Protein AF-A0ABD7HEZ5-F1 (afdb_monomer_lite)

pLDDT: mean 74.84, std 16.81, range [37.69, 95.5]

Organism: NCBI:txid36809

Secondary structure (DSSP, 8-state):
---------------------GGGSPPTTSHHHHHHTS-TT--B--PBPTTSPBP-SBPPTTSSS-GGGTTTSHHHHHHHHHHHHHHHHHHHHHHHHHHH-TTS-HHHHHHHHHHHHHHTT--S------------THHHHHHHH-----HHHHHHHTT--TT--PPPPPPGGG-PPEEEEEEE-TTS-EEEEEEEPPS--

Radius of gyration: 42.89 Å; chains: 1; bounding box: 68×111×108 Å

Sequence (201 aa):
DINETGNSSDLSEQNHSEEISRDDKPKRLSDEWWATVASPKSQRCIAHRKNGNRCQRAAYAGQKVCGHHGGRAPAAIAAARRRLGEAAETMAQQLLKMATDPNVADAVKLKAITEALDRASVTSKTTVGVEISTAPHFEAIFDGAVEAGSRADYRRSQGITDDTTPPALASPDSFSPIDVEFSNDESGNVRSQGQPMSHDD

Foldseek 3Di:
DDDDDDDPPDPPPPPPPPPPPPVNDPDQLDPVCVVPPDDPQWAAAQDADPVRHGHSDTQDHLARHRVVRCCPPPVNVVVSVVVVVVVVVVVLVVLVVLLPDPPHDVVSNVVSVVVNCVVVVVDDDDPDPPPPPPVPVVVVCVVPPDDDDDPVVVCVVVVHDPPPPDPPDPPPVPDQDWDWDWDADPVRDTDTDTDGDDPDD

Structure (mmCIF, N/CA/C/O backbone):
data_AF-A0ABD7HEZ5-F1
#
_entry.id   AF-A0ABD7HEZ5-F1
#
loop_
_atom_site.group_PDB
_atom_site.id
_atom_site.type_symbol
_atom_site.label_atom_id
_atom_site.label_alt_id
_atom_site.label_comp_id
_atom_site.label_asym_id
_atom_site.label_entity_id
_atom_site.label_seq_id
_atom_site.pdbx_PDB_ins_code
_atom_site.Cartn_x
_atom_site.Cartn_y
_atom_site.Cartn_z
_atom_site.occupancy
_atom_site.B_iso_or_equiv
_atom_site.auth_seq_id
_atom_site.auth_comp_id
_atom_site.auth_asym_id
_atom_site.auth_atom_id
_atom_site.pdbx_PDB_model_num
ATOM 1 N N . ASP A 1 1 ? 8.494 -73.860 25.589 1.00 38.78 1 ASP A N 1
ATOM 2 C CA . ASP A 1 1 ? 9.753 -73.559 24.899 1.00 38.78 1 ASP A CA 1
ATOM 3 C C . ASP A 1 1 ? 9.479 -72.892 23.564 1.00 38.78 1 ASP A C 1
ATOM 5 O O . ASP A 1 1 ? 8.761 -73.463 22.759 1.00 38.78 1 ASP A O 1
ATOM 9 N N . ILE A 1 2 ? 9.992 -71.659 23.452 1.00 45.31 2 ILE A N 1
ATOM 10 C CA . ILE A 1 2 ? 10.476 -70.920 22.263 1.00 45.31 2 ILE A CA 1
ATOM 11 C C . ILE A 1 2 ? 9.625 -70.984 20.971 1.00 45.31 2 ILE A C 1
ATOM 13 O O . ILE A 1 2 ? 9.456 -72.033 20.371 1.00 45.31 2 ILE A O 1
ATOM 17 N N . ASN A 1 3 ? 8.906 -69.924 20.582 1.00 37.69 3 ASN A N 1
ATOM 18 C CA . ASN A 1 3 ? 9.367 -68.671 19.948 1.00 37.69 3 ASN A CA 1
ATOM 19 C C . ASN A 1 3 ? 10.008 -68.890 18.560 1.00 37.69 3 ASN A C 1
ATOM 21 O O . ASN A 1 3 ? 10.979 -69.627 18.485 1.00 37.69 3 ASN A O 1
ATOM 25 N N . GLU A 1 4 ? 9.449 -68.234 17.528 1.00 42.25 4 GLU A N 1
ATOM 26 C CA . GLU A 1 4 ? 10.084 -67.649 16.316 1.00 42.25 4 GLU A CA 1
ATOM 27 C C . GLU A 1 4 ? 9.025 -67.500 15.194 1.00 42.25 4 GLU A C 1
ATOM 29 O O . GLU A 1 4 ? 8.527 -68.475 14.646 1.00 42.25 4 GLU A O 1
ATOM 34 N N . THR A 1 5 ? 8.377 -66.339 15.046 1.00 44.53 5 THR A N 1
ATOM 35 C CA . THR A 1 5 ? 8.788 -65.114 14.316 1.00 44.53 5 THR A CA 1
ATOM 36 C C . THR A 1 5 ? 8.683 -65.191 12.792 1.00 44.53 5 THR A C 1
ATOM 38 O O . THR A 1 5 ? 9.426 -65.911 12.141 1.00 44.53 5 THR A O 1
ATOM 41 N N . GLY A 1 6 ? 7.868 -64.277 12.248 1.00 37.81 6 GLY A N 1
ATOM 42 C CA . GLY A 1 6 ? 8.244 -63.480 11.079 1.00 37.81 6 GLY A CA 1
ATOM 43 C C . GLY A 1 6 ? 7.640 -63.902 9.744 1.00 37.81 6 GLY A C 1
ATOM 44 O O . GLY A 1 6 ? 8.169 -64.790 9.096 1.00 37.81 6 GLY A O 1
ATOM 45 N N . ASN A 1 7 ? 6.595 -63.194 9.295 1.00 39.75 7 ASN A N 1
ATOM 46 C CA . ASN A 1 7 ? 6.647 -62.434 8.035 1.00 39.75 7 ASN A CA 1
ATOM 47 C C . ASN A 1 7 ? 5.400 -61.532 7.909 1.00 39.75 7 ASN A C 1
ATOM 49 O O . ASN A 1 7 ? 4.484 -61.807 7.138 1.00 39.75 7 ASN A O 1
ATOM 53 N N . SER A 1 8 ? 5.328 -60.464 8.710 1.00 39.56 8 SER A N 1
ATOM 54 C CA . SER A 1 8 ? 4.418 -59.352 8.416 1.00 39.56 8 SER A CA 1
ATOM 55 C C . SER A 1 8 ? 5.156 -58.464 7.429 1.00 39.56 8 SER A C 1
ATOM 57 O O . SER A 1 8 ? 6.073 -57.749 7.815 1.00 39.56 8 SER A O 1
ATOM 59 N N . SER A 1 9 ? 4.829 -58.601 6.149 1.00 45.81 9 SER A N 1
ATOM 60 C CA . SER A 1 9 ? 5.399 -57.813 5.064 1.00 45.81 9 SER A CA 1
ATOM 61 C C . SER A 1 9 ? 5.175 -56.324 5.321 1.00 45.81 9 SER A C 1
ATOM 63 O O . SER A 1 9 ? 4.069 -55.814 5.134 1.00 45.81 9 SER A O 1
ATOM 65 N N . ASP A 1 10 ? 6.249 -55.672 5.763 1.00 41.53 10 ASP A N 1
ATOM 66 C CA . ASP A 1 10 ? 6.460 -54.232 5.781 1.00 41.53 10 ASP A CA 1
ATOM 67 C C . ASP A 1 10 ? 6.050 -53.628 4.434 1.00 41.53 10 ASP A C 1
ATOM 69 O O . ASP A 1 10 ? 6.728 -53.789 3.413 1.00 41.53 10 ASP A O 1
ATOM 73 N N . LEU A 1 11 ? 4.944 -52.885 4.441 1.00 41.59 11 LEU A N 1
ATOM 74 C CA . LEU A 1 11 ? 4.701 -51.841 3.458 1.00 41.59 11 LEU A CA 1
ATOM 75 C C . LEU A 1 11 ? 5.694 -50.723 3.765 1.00 41.59 11 LEU A C 1
ATOM 77 O O . LEU A 1 11 ? 5.401 -49.771 4.483 1.00 41.59 11 LEU A O 1
ATOM 81 N N . SER A 1 12 ? 6.903 -50.884 3.238 1.00 43.19 12 SER A N 1
ATOM 82 C CA . SER A 1 12 ? 7.854 -49.793 3.114 1.00 43.19 12 SER A CA 1
ATOM 83 C C . SER A 1 12 ? 7.246 -48.757 2.171 1.00 43.19 12 SER A C 1
ATOM 85 O O . SER A 1 12 ? 7.370 -48.837 0.948 1.00 43.19 12 SER A O 1
ATOM 87 N N . GLU A 1 13 ? 6.549 -47.784 2.754 1.00 49.72 13 GLU A N 1
ATOM 88 C CA . GLU A 1 13 ? 6.324 -46.483 2.142 1.00 49.72 13 GLU A CA 1
ATOM 89 C C . GLU A 1 13 ? 7.701 -45.908 1.821 1.00 49.72 13 GLU A C 1
ATOM 91 O O . GLU A 1 13 ? 8.405 -45.339 2.659 1.00 49.72 13 GLU A O 1
ATOM 96 N N . GLN A 1 14 ? 8.122 -46.144 0.583 1.00 48.94 14 GLN A N 1
ATOM 97 C CA . GLN A 1 14 ? 9.273 -45.506 -0.015 1.00 48.94 14 GLN A CA 1
ATOM 98 C C . GLN A 1 14 ? 8.943 -44.018 -0.081 1.00 48.94 14 GLN A C 1
ATOM 100 O O . GLN A 1 14 ? 8.352 -43.531 -1.043 1.00 48.94 14 GLN A O 1
ATOM 105 N N . ASN A 1 15 ? 9.314 -43.295 0.975 1.00 47.66 15 ASN A N 1
ATOM 106 C CA . ASN A 1 15 ? 9.490 -41.855 0.951 1.00 47.66 15 ASN A CA 1
ATOM 107 C C . ASN A 1 15 ? 10.627 -41.554 -0.034 1.00 47.66 15 ASN A C 1
ATOM 109 O O . ASN A 1 15 ? 11.765 -41.292 0.353 1.00 47.66 15 ASN A O 1
ATOM 113 N N . HIS A 1 16 ? 10.320 -41.614 -1.329 1.00 37.91 16 HIS A N 1
ATOM 114 C CA . HIS A 1 16 ? 11.072 -40.920 -2.358 1.00 37.91 16 HIS A CA 1
ATOM 115 C C . HIS A 1 16 ? 10.822 -39.427 -2.159 1.00 37.91 16 HIS A C 1
ATOM 117 O O . HIS A 1 16 ? 10.035 -38.785 -2.848 1.00 37.91 16 HIS A O 1
ATOM 123 N N . SER A 1 17 ? 11.507 -38.856 -1.172 1.00 47.28 17 SER A N 1
ATOM 124 C CA . SER A 1 17 ? 11.900 -37.462 -1.246 1.00 47.28 17 SER A CA 1
ATOM 125 C C . SER A 1 17 ? 12.862 -37.362 -2.424 1.00 47.28 17 SER A C 1
ATOM 127 O O . SER A 1 17 ? 14.063 -37.581 -2.266 1.00 47.28 17 SER A O 1
ATOM 129 N N . GLU A 1 18 ? 12.316 -37.132 -3.618 1.00 56.88 18 GLU A N 1
ATOM 130 C CA . GLU A 1 18 ? 13.087 -36.752 -4.793 1.00 56.88 18 GLU A CA 1
ATOM 131 C C . GLU A 1 18 ? 13.966 -35.565 -4.388 1.00 56.88 18 GLU A C 1
ATOM 133 O O . GLU A 1 18 ? 13.492 -34.450 -4.153 1.00 56.88 18 GLU A O 1
ATOM 138 N N . GLU A 1 19 ? 15.262 -35.823 -4.219 1.00 52.19 19 GLU A N 1
ATOM 139 C CA . GLU A 1 19 ? 16.258 -34.778 -4.065 1.00 52.19 19 GLU A CA 1
ATOM 140 C C . GLU A 1 19 ? 16.315 -34.012 -5.388 1.00 52.19 19 GLU A C 1
ATOM 142 O O . GLU A 1 19 ? 17.096 -34.331 -6.282 1.00 52.19 19 GLU A O 1
ATOM 147 N N . ILE A 1 20 ? 15.451 -33.004 -5.537 1.00 54.34 20 ILE A N 1
ATOM 148 C CA . ILE A 1 20 ? 15.508 -32.057 -6.649 1.00 54.34 20 ILE A CA 1
ATOM 149 C C . ILE A 1 20 ? 16.908 -31.439 -6.618 1.00 54.34 20 ILE A C 1
ATOM 151 O O . ILE A 1 20 ? 17.233 -30.646 -5.720 1.00 54.34 20 ILE A O 1
ATOM 155 N N . SER A 1 21 ? 17.741 -31.841 -7.582 1.00 61.50 21 SER A N 1
ATOM 156 C CA . SER A 1 21 ? 19.101 -31.340 -7.750 1.00 61.50 21 SER A CA 1
ATOM 157 C C . SER A 1 21 ? 19.096 -29.813 -7.694 1.00 61.50 21 SER A C 1
ATOM 159 O O . SER A 1 21 ? 18.210 -29.148 -8.235 1.00 61.50 21 SER A O 1
ATOM 161 N N . ARG A 1 22 ? 20.094 -29.224 -7.025 1.00 60.25 22 ARG A N 1
ATOM 162 C CA . ARG A 1 22 ? 20.214 -27.759 -6.899 1.00 60.25 22 ARG A CA 1
ATOM 163 C C . ARG A 1 22 ? 20.284 -27.063 -8.266 1.00 60.25 22 ARG A C 1
ATOM 165 O O . ARG A 1 22 ? 19.943 -25.883 -8.333 1.00 60.25 22 ARG A O 1
ATOM 172 N N . ASP A 1 23 ? 20.666 -27.798 -9.308 1.00 63.78 23 ASP A N 1
ATOM 173 C CA . ASP A 1 23 ? 20.774 -27.327 -10.689 1.00 63.78 23 ASP A CA 1
ATOM 174 C C . ASP A 1 23 ? 19.439 -27.282 -11.448 1.00 63.78 23 ASP A C 1
ATOM 176 O O . ASP A 1 23 ? 19.345 -26.574 -12.446 1.00 63.78 23 ASP A O 1
ATOM 180 N N . ASP A 1 24 ? 18.394 -27.952 -10.955 1.00 74.88 24 ASP A N 1
ATOM 181 C CA . ASP A 1 24 ? 17.065 -27.967 -11.591 1.00 74.88 24 ASP A CA 1
ATOM 182 C C . ASP A 1 24 ? 16.163 -26.811 -11.110 1.00 74.88 24 ASP A C 1
ATOM 184 O O . ASP A 1 24 ? 15.023 -26.630 -11.532 1.00 74.88 24 ASP A O 1
ATOM 188 N N . LYS A 1 25 ? 16.666 -25.976 -10.189 1.00 82.25 25 LYS A N 1
ATOM 189 C CA . LYS A 1 25 ? 15.920 -24.811 -9.703 1.00 82.25 25 LYS A CA 1
ATOM 190 C C . LYS A 1 25 ? 16.056 -23.659 -10.697 1.00 82.25 25 LYS A C 1
ATOM 192 O O . LYS A 1 25 ? 17.179 -23.270 -11.032 1.00 82.25 25 LYS A O 1
ATOM 197 N N . PRO A 1 26 ? 14.945 -23.010 -11.093 1.00 84.94 26 PRO A N 1
ATOM 198 C CA . PRO A 1 26 ? 15.010 -21.919 -12.047 1.00 84.94 26 PRO A CA 1
ATOM 199 C C . PRO A 1 26 ? 15.860 -20.778 -11.488 1.00 84.94 26 PRO A C 1
ATOM 201 O O . PRO A 1 26 ? 15.693 -20.322 -10.348 1.00 84.94 26 PRO A O 1
ATOM 204 N N . LYS A 1 27 ? 16.788 -20.290 -12.315 1.00 87.94 27 LYS A N 1
ATOM 205 C CA . LYS A 1 27 ? 17.721 -19.225 -11.934 1.00 87.94 27 LYS A CA 1
ATOM 206 C C . LYS A 1 27 ? 16.963 -17.981 -11.468 1.00 87.94 27 LYS A C 1
ATOM 208 O O . LYS A 1 27 ? 16.078 -17.481 -12.152 1.00 87.94 27 LYS A O 1
ATOM 213 N N . ARG A 1 28 ? 17.358 -17.409 -10.329 1.00 88.38 28 ARG A N 1
ATOM 214 C CA . ARG A 1 28 ? 16.704 -16.221 -9.753 1.00 88.38 28 ARG A CA 1
ATOM 215 C C . ARG A 1 28 ? 16.558 -15.091 -10.785 1.00 88.38 28 ARG A C 1
ATOM 217 O O . ARG A 1 28 ? 17.535 -14.710 -11.429 1.00 88.38 28 ARG A O 1
ATOM 224 N N . LEU A 1 29 ? 15.355 -14.511 -10.862 1.00 88.62 29 LEU A N 1
ATOM 225 C CA . LEU A 1 29 ? 14.955 -13.466 -11.817 1.00 88.62 29 LEU A CA 1
ATOM 226 C C . LEU A 1 29 ? 14.905 -13.909 -13.295 1.00 88.62 29 LEU A C 1
ATOM 228 O O . LEU A 1 29 ? 14.651 -13.058 -14.148 1.00 88.62 29 LEU A O 1
ATOM 232 N N . SER A 1 30 ? 15.112 -15.188 -13.625 1.00 88.69 30 SER A N 1
ATOM 233 C CA . SER A 1 30 ? 14.859 -15.694 -14.980 1.00 88.69 30 SER A CA 1
ATOM 234 C C . SER A 1 30 ? 13.373 -15.602 -15.335 1.00 88.69 30 SER A C 1
ATOM 236 O O . SER A 1 30 ? 12.517 -15.404 -14.470 1.00 88.69 30 SER A O 1
ATOM 238 N N . ASP A 1 31 ? 13.058 -15.721 -16.624 1.00 88.31 31 ASP A N 1
ATOM 239 C CA . ASP A 1 31 ? 11.666 -15.712 -17.084 1.00 88.31 31 ASP A CA 1
ATOM 240 C C . ASP A 1 31 ? 10.871 -16.872 -16.476 1.00 88.31 31 ASP A C 1
ATOM 242 O O . ASP A 1 31 ? 9.765 -16.664 -15.987 1.00 88.31 31 ASP A O 1
ATOM 246 N N . GLU A 1 32 ? 11.496 -18.045 -16.403 1.00 88.94 32 GLU A N 1
ATOM 247 C CA . GLU A 1 32 ? 10.961 -19.235 -15.751 1.00 88.94 32 GLU A CA 1
ATOM 248 C C . GLU A 1 32 ? 10.716 -19.010 -14.254 1.00 88.94 32 GLU A C 1
ATOM 250 O O . GLU A 1 32 ? 9.619 -19.265 -13.769 1.00 88.94 32 GLU A O 1
ATOM 255 N N . TRP A 1 33 ? 11.669 -18.406 -13.532 1.00 92.62 33 TRP A N 1
ATOM 256 C CA . TRP A 1 33 ? 11.511 -18.099 -12.105 1.00 92.62 33 TRP A CA 1
ATOM 257 C C . TRP A 1 33 ? 10.314 -17.180 -11.834 1.00 92.62 33 TRP A C 1
ATOM 259 O O . TRP A 1 33 ? 9.597 -17.360 -10.851 1.00 92.62 33 TRP A O 1
ATOM 269 N N . TRP A 1 34 ? 10.075 -16.197 -12.708 1.00 90.31 34 TRP A N 1
ATOM 270 C CA . TRP A 1 34 ? 8.916 -15.310 -12.600 1.00 90.31 34 TRP A CA 1
ATOM 271 C C . TRP A 1 34 ? 7.583 -15.998 -12.901 1.00 90.31 34 TRP A C 1
ATOM 273 O O . TRP A 1 34 ? 6.560 -15.520 -12.417 1.00 90.31 34 TRP A O 1
ATOM 283 N N . ALA A 1 35 ? 7.593 -17.071 -13.691 1.00 86.81 35 ALA A N 1
ATOM 284 C CA . ALA A 1 35 ? 6.398 -17.834 -14.032 1.00 86.81 35 ALA A CA 1
ATOM 285 C C . ALA A 1 35 ? 6.042 -18.881 -12.966 1.00 86.81 35 ALA A C 1
ATOM 287 O O . ALA A 1 35 ? 4.860 -19.114 -12.732 1.00 86.81 35 ALA A O 1
ATOM 288 N N . THR A 1 36 ? 7.040 -19.492 -12.319 1.00 86.12 36 THR A N 1
ATOM 289 C CA . THR A 1 36 ? 6.830 -20.677 -11.468 1.00 86.12 36 THR A CA 1
ATOM 290 C C . THR A 1 36 ? 7.093 -20.446 -9.981 1.00 86.12 36 THR A C 1
ATOM 292 O O . THR A 1 36 ? 6.402 -21.024 -9.148 1.00 86.12 36 THR A O 1
ATOM 295 N N . VAL A 1 37 ? 8.068 -19.602 -9.619 1.00 86.62 37 VAL A N 1
ATOM 296 C CA . VAL A 1 37 ? 8.562 -19.488 -8.228 1.00 86.62 37 VAL A CA 1
ATOM 297 C C . VAL A 1 37 ? 8.243 -18.139 -7.580 1.00 86.62 37 VAL A C 1
ATOM 299 O O . VAL A 1 37 ? 8.196 -18.028 -6.353 1.00 86.62 37 VAL A O 1
ATOM 302 N N . ALA A 1 38 ? 8.053 -17.080 -8.365 1.00 86.75 38 ALA A N 1
ATOM 303 C CA . ALA A 1 38 ? 7.858 -15.744 -7.819 1.00 86.75 38 ALA A CA 1
ATOM 304 C C . ALA A 1 38 ? 6.611 -15.647 -6.924 1.00 86.75 38 ALA A C 1
ATOM 306 O O . ALA A 1 38 ? 5.535 -16.147 -7.240 1.00 86.75 38 ALA A O 1
ATOM 307 N N . SER A 1 39 ? 6.744 -14.927 -5.805 1.00 85.56 39 SER A N 1
ATOM 308 C CA . SER A 1 39 ? 5.610 -14.661 -4.920 1.00 85.56 39 SER A CA 1
ATOM 309 C C . SER A 1 39 ? 4.542 -13.846 -5.661 1.00 85.56 39 SER A C 1
ATOM 311 O O . SER A 1 39 ? 4.909 -12.861 -6.312 1.00 85.56 39 SER A O 1
ATOM 313 N N . PRO A 1 40 ? 3.237 -14.128 -5.469 1.00 82.69 40 PRO A N 1
ATOM 314 C CA . PRO A 1 40 ? 2.148 -13.337 -6.055 1.00 82.69 40 PRO A CA 1
ATOM 315 C C . PRO A 1 40 ? 2.224 -11.839 -5.717 1.00 82.69 40 PRO A C 1
ATOM 317 O O . PRO A 1 40 ? 1.785 -10.980 -6.481 1.00 82.69 40 PRO A O 1
ATOM 320 N N . LYS A 1 41 ? 2.824 -11.509 -4.565 1.00 83.88 41 LYS A N 1
ATOM 321 C CA . LYS A 1 41 ? 3.014 -10.130 -4.093 1.00 83.88 41 LYS A CA 1
ATOM 322 C C . LYS A 1 41 ? 4.165 -9.408 -4.800 1.00 83.88 41 LYS A C 1
ATOM 324 O O . LYS A 1 41 ? 4.226 -8.180 -4.777 1.00 83.88 41 LYS A O 1
ATOM 329 N N . SER A 1 42 ? 5.095 -10.145 -5.403 1.00 86.62 42 SER A N 1
ATOM 330 C CA . SER A 1 42 ? 6.240 -9.579 -6.111 1.00 86.62 42 SER A CA 1
ATOM 331 C C . SER A 1 42 ? 5.910 -9.394 -7.588 1.00 86.62 42 SER A C 1
ATOM 333 O O . SER A 1 42 ? 5.466 -10.317 -8.258 1.00 86.62 42 SER A O 1
ATOM 335 N N . GLN A 1 43 ? 6.131 -8.188 -8.104 1.00 90.50 43 GLN A N 1
ATOM 336 C CA . GLN A 1 43 ? 5.845 -7.856 -9.497 1.00 90.50 43 GLN A CA 1
ATOM 337 C C . GLN A 1 43 ? 7.147 -7.634 -10.261 1.00 90.50 43 GLN A C 1
ATOM 339 O O . GLN A 1 43 ? 8.085 -7.009 -9.759 1.00 90.50 43 GLN A O 1
ATOM 344 N N . ARG A 1 44 ? 7.213 -8.129 -11.498 1.00 93.56 44 ARG A N 1
ATOM 345 C CA . ARG A 1 44 ? 8.361 -7.924 -12.387 1.00 93.56 44 ARG A CA 1
ATOM 346 C C . ARG A 1 44 ? 8.267 -6.585 -13.111 1.00 93.56 44 ARG A C 1
ATOM 348 O O . ARG A 1 44 ? 7.191 -6.183 -13.550 1.00 93.56 44 ARG A O 1
ATOM 355 N N . CYS A 1 45 ? 9.415 -5.942 -13.309 1.00 94.75 45 CYS A N 1
ATOM 356 C CA . CYS A 1 45 ? 9.529 -4.704 -14.070 1.00 94.75 45 CYS A CA 1
ATOM 357 C C . CYS A 1 45 ? 8.987 -4.836 -15.504 1.00 94.75 45 CYS A C 1
ATOM 359 O O . CYS A 1 45 ? 9.380 -5.739 -16.241 1.00 94.75 45 CYS A O 1
ATOM 361 N N . ILE A 1 46 ? 8.120 -3.902 -15.908 1.00 94.62 46 ILE A N 1
ATOM 362 C CA . ILE A 1 46 ? 7.511 -3.875 -17.250 1.00 94.62 46 ILE A CA 1
ATOM 363 C C . ILE A 1 46 ? 8.425 -3.328 -18.350 1.00 94.62 46 ILE A C 1
ATOM 365 O O . ILE A 1 46 ? 8.134 -3.534 -19.519 1.00 94.62 46 ILE A O 1
ATOM 369 N N . ALA A 1 47 ? 9.505 -2.633 -17.996 1.00 95.00 47 ALA A N 1
ATOM 370 C CA . ALA A 1 47 ? 10.383 -2.007 -18.978 1.00 95.00 47 ALA A CA 1
ATOM 371 C C . ALA A 1 47 ? 11.178 -3.047 -19.782 1.00 95.00 47 ALA A C 1
ATOM 373 O O . ALA A 1 47 ? 11.507 -4.118 -19.265 1.00 95.00 47 ALA A O 1
ATOM 374 N N . HIS A 1 48 ? 11.543 -2.708 -21.016 1.00 94.88 48 HIS A N 1
ATOM 375 C CA . HIS A 1 48 ? 12.422 -3.517 -21.860 1.00 94.88 48 HIS A CA 1
ATOM 376 C C . HIS A 1 48 ? 13.875 -3.049 -21.750 1.00 94.88 48 HIS A C 1
ATOM 378 O O . HIS A 1 48 ? 14.157 -1.876 -21.509 1.00 94.88 48 HIS A O 1
ATOM 384 N N . ARG A 1 49 ? 14.807 -3.988 -21.900 1.00 92.75 49 ARG A N 1
ATOM 385 C CA . ARG A 1 49 ? 16.243 -3.716 -22.018 1.00 92.75 49 ARG A CA 1
ATOM 386 C C . ARG A 1 49 ? 16.579 -3.346 -23.469 1.00 92.75 49 ARG A C 1
ATOM 388 O O . ARG A 1 49 ? 15.791 -3.587 -24.377 1.00 92.75 49 ARG A O 1
ATOM 395 N N . LYS A 1 50 ? 17.797 -2.846 -23.709 1.00 92.44 50 LYS A N 1
ATOM 396 C CA . LYS A 1 50 ? 18.290 -2.506 -25.060 1.00 92.44 50 LYS A CA 1
ATOM 397 C C . LYS A 1 50 ? 18.265 -3.690 -26.043 1.00 92.44 50 LYS A C 1
ATOM 399 O O . LYS A 1 50 ? 18.154 -3.481 -27.240 1.00 92.44 50 LYS A O 1
ATOM 404 N N . ASN A 1 51 ? 18.337 -4.923 -25.541 1.00 91.19 51 ASN A N 1
ATOM 405 C CA . ASN A 1 51 ? 18.238 -6.147 -26.340 1.00 91.19 51 ASN A CA 1
ATOM 406 C C . ASN A 1 51 ? 16.787 -6.591 -26.629 1.00 91.19 51 ASN A C 1
ATOM 408 O O . ASN A 1 51 ? 16.584 -7.728 -27.032 1.00 91.19 51 ASN A O 1
ATOM 412 N N . GLY A 1 52 ? 15.780 -5.754 -26.357 1.00 91.88 52 GLY A N 1
ATOM 413 C CA . GLY A 1 52 ? 14.359 -6.054 -26.580 1.00 91.88 52 GLY A CA 1
ATOM 414 C C . GLY A 1 52 ? 13.699 -6.893 -25.480 1.00 91.88 52 GLY A C 1
ATOM 415 O O . GLY A 1 52 ? 12.491 -6.803 -25.280 1.00 91.88 52 GLY A O 1
ATOM 416 N N . ASN A 1 53 ? 14.471 -7.642 -24.691 1.00 90.81 53 ASN A N 1
ATOM 417 C CA . ASN A 1 53 ? 13.920 -8.512 -23.653 1.00 90.81 53 ASN A CA 1
ATOM 418 C C . ASN A 1 53 ? 13.382 -7.722 -22.452 1.00 90.81 53 ASN A C 1
ATOM 420 O O . ASN A 1 53 ? 13.949 -6.707 -22.023 1.00 90.81 53 ASN A O 1
ATOM 424 N N . ARG A 1 54 ? 12.304 -8.226 -21.839 1.00 92.69 54 ARG A N 1
ATOM 425 C CA . ARG A 1 54 ? 11.699 -7.616 -20.646 1.00 92.69 54 ARG A CA 1
ATOM 426 C C . ARG A 1 54 ? 12.669 -7.622 -19.472 1.00 92.69 54 ARG A C 1
ATOM 428 O O . ARG A 1 54 ? 13.379 -8.594 -19.208 1.00 92.69 54 ARG A O 1
ATOM 435 N N . CYS A 1 55 ? 12.685 -6.542 -18.702 1.00 94.00 55 CYS A N 1
ATOM 436 C CA . CYS A 1 55 ? 13.552 -6.418 -17.546 1.00 94.00 55 CYS A CA 1
ATOM 437 C C . CYS A 1 55 ? 13.239 -7.516 -16.524 1.00 94.00 55 CYS A C 1
ATOM 439 O O . CYS A 1 55 ? 12.158 -7.581 -15.955 1.00 94.00 55 CYS A O 1
ATOM 441 N N . GLN A 1 56 ? 14.219 -8.374 -16.272 1.00 92.88 56 GLN A N 1
ATOM 442 C CA . GLN A 1 56 ? 14.135 -9.456 -15.290 1.00 92.88 56 GLN A CA 1
ATOM 443 C C . GLN A 1 56 ? 14.108 -8.983 -13.826 1.00 92.88 56 GLN A C 1
ATOM 445 O O . GLN A 1 56 ? 13.815 -9.764 -12.933 1.00 92.88 56 GLN A O 1
ATOM 450 N N . ARG A 1 57 ? 14.402 -7.708 -13.540 1.00 93.56 57 ARG A N 1
ATOM 451 C CA . ARG A 1 57 ? 14.439 -7.191 -12.161 1.00 93.56 57 ARG A CA 1
ATOM 452 C C . ARG A 1 57 ? 13.028 -7.039 -11.590 1.00 93.56 57 ARG A C 1
ATOM 454 O O . ARG A 1 57 ? 12.098 -6.679 -12.312 1.00 93.56 57 ARG A O 1
ATOM 461 N N . ALA A 1 58 ? 12.902 -7.208 -10.276 1.00 94.25 58 ALA A N 1
ATOM 462 C CA . ALA A 1 58 ? 11.677 -6.879 -9.556 1.00 94.25 58 ALA A CA 1
ATOM 463 C C . ALA A 1 58 ? 11.362 -5.379 -9.669 1.00 94.25 58 ALA A C 1
ATOM 465 O O . ALA A 1 58 ? 12.268 -4.532 -9.656 1.00 94.25 58 ALA A O 1
ATOM 466 N N . ALA A 1 59 ? 10.080 -5.060 -9.814 1.00 94.44 59 ALA A N 1
ATOM 467 C CA . ALA A 1 59 ? 9.582 -3.702 -9.717 1.00 94.44 59 ALA A CA 1
ATOM 468 C C . ALA A 1 59 ? 9.743 -3.179 -8.283 1.00 94.44 59 ALA A C 1
ATOM 470 O O . ALA A 1 59 ? 9.835 -3.948 -7.325 1.00 94.44 59 ALA A O 1
ATOM 471 N N . TYR A 1 60 ? 9.821 -1.859 -8.142 1.00 91.75 60 TYR A N 1
ATOM 472 C CA . TYR A 1 60 ? 9.830 -1.242 -6.821 1.00 91.75 60 TYR A CA 1
ATOM 473 C C . TYR A 1 60 ? 8.449 -1.382 -6.158 1.00 91.75 60 TYR A C 1
ATOM 475 O O . TYR A 1 60 ? 7.440 -1.516 -6.852 1.00 91.75 60 TYR A O 1
ATOM 483 N N . ALA A 1 61 ? 8.391 -1.354 -4.825 1.00 86.06 61 ALA A N 1
ATOM 484 C CA . ALA A 1 61 ? 7.136 -1.529 -4.094 1.00 86.06 61 ALA A CA 1
ATOM 485 C C . ALA A 1 61 ? 6.082 -0.492 -4.533 1.00 86.06 61 ALA A C 1
ATOM 487 O O . ALA A 1 61 ? 6.379 0.701 -4.631 1.00 86.06 61 ALA A O 1
ATOM 488 N N . GLY A 1 62 ? 4.867 -0.959 -4.845 1.00 85.31 62 GLY A N 1
ATOM 489 C CA . GLY A 1 62 ? 3.769 -0.114 -5.340 1.00 85.31 62 GLY A CA 1
ATOM 490 C C . GLY A 1 62 ? 3.968 0.448 -6.757 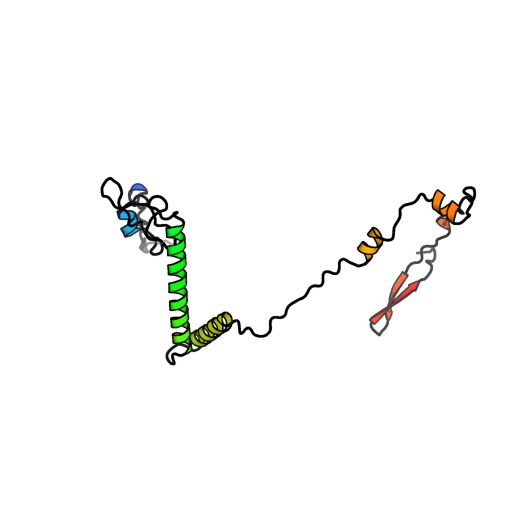1.00 85.31 62 GLY A C 1
ATOM 491 O O . GLY A 1 62 ? 3.243 1.355 -7.169 1.00 85.31 62 GLY A O 1
ATOM 492 N N . GLN A 1 63 ? 4.955 -0.049 -7.510 1.00 91.44 63 GLN A N 1
ATOM 493 C CA . GLN A 1 63 ? 5.308 0.443 -8.843 1.00 91.44 63 GLN A CA 1
ATOM 494 C C . GLN A 1 63 ? 5.387 -0.687 -9.876 1.00 91.44 63 GLN A C 1
ATOM 496 O O . GLN A 1 63 ? 5.443 -1.865 -9.541 1.00 91.44 63 GLN A O 1
ATOM 501 N N . LYS A 1 64 ? 5.411 -0.315 -11.164 1.00 93.56 64 LYS A N 1
ATOM 502 C CA . LYS A 1 64 ? 5.523 -1.258 -12.296 1.00 93.56 64 LYS A CA 1
ATOM 503 C C . LYS A 1 64 ? 6.950 -1.408 -12.832 1.00 93.56 64 LYS A C 1
ATOM 505 O O . LYS A 1 64 ? 7.219 -2.306 -13.625 1.00 93.56 64 LYS A O 1
ATOM 510 N N . VAL A 1 65 ? 7.867 -0.529 -12.431 1.00 95.31 65 VAL A N 1
ATOM 511 C CA . VAL A 1 65 ? 9.247 -0.483 -1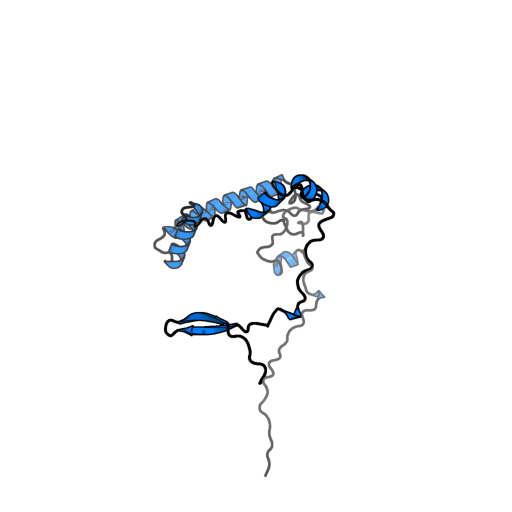2.931 1.00 95.31 65 VAL A CA 1
ATOM 512 C C . VAL A 1 65 ? 10.253 -0.668 -11.800 1.00 95.31 65 VAL A C 1
ATOM 514 O O . VAL A 1 65 ? 9.990 -0.346 -10.643 1.00 95.31 65 VAL A O 1
ATOM 517 N N . CYS A 1 66 ? 11.414 -1.233 -12.123 1.00 95.50 66 CYS A N 1
ATOM 518 C CA . CYS A 1 66 ? 12.508 -1.396 -11.171 1.00 95.50 66 CYS A CA 1
ATOM 519 C C . CYS A 1 66 ? 13.247 -0.069 -10.952 1.00 95.50 66 CYS A C 1
ATOM 521 O O . CYS A 1 66 ? 13.116 0.869 -11.736 1.00 95.50 66 CYS A O 1
ATOM 523 N N . GLY A 1 67 ? 14.096 -0.004 -9.923 1.00 94.69 67 GLY A N 1
ATOM 524 C CA . GLY A 1 67 ? 14.858 1.209 -9.611 1.00 94.69 67 GLY A CA 1
ATOM 525 C C . GLY A 1 67 ? 15.766 1.713 -10.742 1.00 94.69 67 GLY A C 1
ATOM 526 O O . GLY A 1 67 ? 15.984 2.912 -10.830 1.00 94.69 67 GLY A O 1
ATOM 527 N N . HIS A 1 68 ? 16.249 0.827 -11.622 1.00 94.44 68 HIS A N 1
ATOM 528 C CA . HIS A 1 68 ? 17.085 1.202 -12.770 1.00 94.44 68 HIS A CA 1
ATOM 529 C C . HIS A 1 68 ? 16.269 1.777 -13.940 1.00 94.44 68 HIS A C 1
ATOM 531 O O . HIS A 1 68 ? 16.753 2.643 -14.651 1.00 94.44 68 HIS A O 1
ATOM 537 N N . HIS A 1 69 ? 15.013 1.351 -14.107 1.00 94.94 69 HIS A N 1
ATOM 538 C CA . HIS A 1 69 ? 14.100 1.861 -15.138 1.00 94.94 69 HIS A CA 1
ATOM 539 C C . HIS A 1 69 ? 13.166 2.951 -14.585 1.00 94.94 69 HIS A C 1
ATOM 541 O O . HIS A 1 69 ? 12.003 3.036 -14.967 1.00 94.94 69 HIS A O 1
ATOM 547 N N . GLY A 1 70 ? 13.664 3.761 -13.644 1.00 93.44 70 GLY A N 1
ATOM 548 C CA . GLY A 1 70 ? 12.955 4.939 -13.137 1.00 93.44 70 GLY A CA 1
ATOM 549 C C . GLY A 1 70 ? 12.104 4.727 -11.883 1.00 93.44 70 GLY A C 1
ATOM 550 O O . GLY A 1 70 ? 11.523 5.687 -11.393 1.00 93.44 70 GLY A O 1
ATOM 551 N N . GLY A 1 71 ? 12.066 3.532 -11.286 1.00 94.44 71 GLY A N 1
ATOM 552 C CA . GLY A 1 71 ? 11.272 3.298 -10.066 1.00 94.44 71 GLY A CA 1
ATOM 553 C C . GLY A 1 71 ? 11.751 4.070 -8.827 1.00 94.44 71 GLY A C 1
ATOM 554 O O . GLY A 1 71 ? 11.017 4.223 -7.855 1.00 94.44 71 GLY A O 1
ATOM 555 N N . ARG A 1 72 ? 12.991 4.573 -8.848 1.00 95.12 72 ARG A N 1
ATOM 556 C CA . ARG A 1 72 ? 13.545 5.454 -7.805 1.00 95.12 72 ARG A CA 1
ATOM 557 C C . ARG A 1 72 ? 13.312 6.939 -8.081 1.00 95.12 72 ARG A C 1
ATOM 559 O O . ARG A 1 72 ? 13.675 7.762 -7.249 1.00 95.12 72 ARG A O 1
ATOM 566 N N . ALA A 1 73 ? 12.749 7.291 -9.237 1.00 95.38 73 ALA A N 1
ATOM 567 C CA . ALA A 1 73 ? 12.509 8.684 -9.574 1.00 95.38 73 ALA A CA 1
ATOM 568 C C . ALA A 1 73 ? 11.498 9.294 -8.582 1.00 95.38 73 ALA A C 1
ATOM 570 O O . ALA A 1 73 ? 10.471 8.660 -8.310 1.00 95.38 73 ALA A O 1
ATOM 571 N N . PRO A 1 74 ? 11.722 10.525 -8.086 1.00 94.62 74 PRO A N 1
ATOM 572 C CA . PRO A 1 74 ? 10.802 11.177 -7.152 1.00 94.62 74 PRO A CA 1
ATOM 573 C C . PRO A 1 74 ? 9.363 11.239 -7.678 1.00 94.62 74 PRO A C 1
ATOM 575 O O . PRO A 1 74 ? 8.423 10.931 -6.950 1.00 94.62 74 PRO A O 1
ATOM 578 N N . ALA A 1 75 ? 9.190 11.526 -8.973 1.00 94.38 75 ALA A N 1
ATOM 579 C CA . ALA A 1 75 ? 7.882 11.537 -9.627 1.00 94.38 75 ALA A CA 1
ATOM 580 C C . ALA A 1 75 ? 7.202 10.155 -9.633 1.00 94.38 75 ALA A C 1
ATOM 582 O O . ALA A 1 75 ? 5.990 10.060 -9.436 1.00 94.38 75 ALA A O 1
ATOM 583 N N . ALA A 1 76 ? 7.969 9.076 -9.816 1.00 93.25 76 ALA A N 1
ATOM 584 C CA . ALA A 1 76 ? 7.443 7.712 -9.814 1.00 93.25 76 ALA A CA 1
ATOM 585 C C . ALA A 1 76 ? 6.995 7.284 -8.408 1.00 93.25 76 ALA A C 1
ATOM 587 O O . ALA A 1 76 ? 5.912 6.717 -8.249 1.00 93.25 76 ALA A O 1
ATOM 588 N N . ILE A 1 77 ? 7.778 7.636 -7.384 1.00 92.75 77 ILE A N 1
ATOM 589 C CA . ILE A 1 77 ? 7.433 7.411 -5.975 1.00 92.75 77 ILE A CA 1
ATOM 590 C C . ILE A 1 77 ? 6.195 8.232 -5.589 1.00 92.75 77 ILE A C 1
ATOM 592 O O . ILE A 1 77 ? 5.261 7.688 -5.002 1.00 92.75 77 ILE A O 1
ATOM 596 N N . ALA A 1 78 ? 6.145 9.515 -5.956 1.00 93.19 78 ALA A N 1
ATOM 597 C CA . ALA A 1 78 ? 4.989 10.372 -5.699 1.00 93.19 78 ALA A CA 1
ATOM 598 C C . ALA A 1 78 ? 3.720 9.831 -6.379 1.00 93.19 78 ALA A C 1
ATOM 600 O O . ALA A 1 78 ? 2.663 9.768 -5.758 1.00 93.19 78 ALA A O 1
ATOM 601 N N . ALA A 1 79 ? 3.821 9.364 -7.627 1.00 92.31 79 ALA A N 1
ATOM 602 C CA . ALA A 1 79 ? 2.706 8.724 -8.321 1.00 92.31 79 ALA A CA 1
ATOM 603 C C . ALA A 1 79 ? 2.269 7.408 -7.654 1.00 92.31 79 ALA A C 1
ATOM 605 O O . ALA A 1 79 ? 1.076 7.126 -7.592 1.00 92.31 79 ALA A O 1
ATOM 606 N N . ALA A 1 80 ? 3.203 6.601 -7.143 1.00 90.94 80 ALA A N 1
ATOM 607 C CA . ALA A 1 80 ? 2.874 5.387 -6.394 1.00 90.94 80 ALA A CA 1
ATOM 608 C C . ALA A 1 80 ? 2.105 5.706 -5.107 1.00 90.94 80 ALA A C 1
ATOM 610 O O . ALA A 1 80 ? 1.077 5.091 -4.839 1.00 90.94 80 ALA A O 1
ATOM 611 N N . ARG A 1 81 ? 2.560 6.716 -4.357 1.00 91.31 81 ARG A N 1
ATOM 612 C CA . ARG A 1 81 ? 1.873 7.202 -3.153 1.00 91.31 81 ARG A CA 1
ATOM 613 C C . ARG A 1 81 ? 0.464 7.705 -3.463 1.00 91.31 81 ARG A C 1
ATOM 615 O O . ARG A 1 81 ? -0.457 7.350 -2.739 1.00 91.31 81 ARG A O 1
ATOM 622 N N . ARG A 1 82 ? 0.279 8.447 -4.563 1.00 91.81 82 ARG A N 1
ATOM 623 C CA . ARG A 1 82 ? -1.055 8.890 -5.010 1.00 91.81 82 ARG A CA 1
ATOM 624 C C . ARG A 1 82 ? -2.004 7.717 -5.254 1.00 91.81 82 ARG A C 1
ATOM 626 O O . ARG A 1 82 ? -3.087 7.708 -4.689 1.00 91.81 82 ARG A O 1
ATOM 633 N N . ARG A 1 83 ? -1.561 6.680 -5.974 1.00 88.94 83 ARG A N 1
ATOM 634 C CA . ARG A 1 83 ? -2.375 5.468 -6.201 1.00 88.94 83 ARG A CA 1
ATOM 635 C C . ARG A 1 83 ? -2.746 4.746 -4.908 1.00 88.94 83 ARG A C 1
ATOM 637 O O . ARG A 1 83 ? -3.844 4.219 -4.802 1.00 88.94 83 ARG A O 1
ATOM 644 N N . LEU A 1 84 ? -1.836 4.701 -3.932 1.00 88.81 84 LEU A N 1
ATOM 645 C CA . LEU A 1 84 ? -2.139 4.123 -2.620 1.00 88.81 84 LEU A CA 1
ATOM 646 C C . LEU A 1 84 ? -3.190 4.952 -1.870 1.00 88.81 84 LEU A C 1
ATOM 648 O O . LEU A 1 84 ? -4.070 4.367 -1.251 1.00 88.81 84 LEU A O 1
ATOM 652 N N . GLY A 1 85 ? -3.133 6.283 -1.965 1.00 89.62 85 GLY A N 1
ATOM 653 C CA . GLY A 1 85 ? -4.165 7.171 -1.419 1.00 89.62 85 GLY A CA 1
ATOM 654 C C . GLY A 1 85 ? -5.528 6.979 -2.091 1.00 89.62 85 GLY A C 1
ATOM 655 O O . GLY A 1 85 ? -6.527 6.789 -1.408 1.00 89.62 85 GLY A O 1
ATOM 656 N N . GLU A 1 86 ? -5.565 6.933 -3.424 1.00 90.88 86 GLU A N 1
ATOM 657 C CA . GLU A 1 86 ? -6.785 6.662 -4.206 1.00 90.88 86 GLU A CA 1
ATOM 658 C C . GLU A 1 86 ? -7.392 5.284 -3.863 1.00 90.88 86 GLU A C 1
ATOM 660 O O . GLU A 1 86 ? -8.607 5.135 -3.704 1.00 90.88 86 GLU A O 1
ATOM 665 N N . ALA A 1 87 ? -6.543 4.266 -3.689 1.00 88.38 87 ALA A N 1
ATOM 666 C CA . ALA A 1 87 ? -6.974 2.944 -3.248 1.00 88.38 87 ALA A CA 1
ATOM 667 C C . ALA A 1 87 ? -7.493 2.958 -1.803 1.00 88.38 87 ALA A C 1
ATOM 669 O O . ALA A 1 87 ? -8.464 2.269 -1.504 1.00 88.38 87 ALA A O 1
ATOM 670 N N . ALA A 1 88 ? -6.877 3.737 -0.910 1.00 89.00 88 ALA A N 1
ATOM 671 C CA . ALA A 1 88 ? -7.328 3.873 0.473 1.00 89.00 88 ALA A CA 1
ATOM 672 C C . ALA A 1 88 ? -8.734 4.478 0.566 1.00 89.00 88 ALA A C 1
ATOM 674 O O . ALA A 1 88 ? -9.553 3.971 1.332 1.00 89.00 88 ALA A O 1
ATOM 675 N N . GLU A 1 89 ? -9.032 5.479 -0.261 1.00 86.62 89 GLU A N 1
ATOM 676 C CA . GLU A 1 89 ? -10.373 6.060 -0.380 1.00 86.62 89 GLU A CA 1
ATOM 677 C C . GLU A 1 89 ? -11.392 5.016 -0.860 1.00 86.62 89 GLU A C 1
ATOM 679 O O . GLU A 1 89 ? -12.433 4.802 -0.241 1.00 86.62 89 GLU A O 1
ATOM 684 N N . THR A 1 90 ? -11.041 4.260 -1.903 1.00 89.81 90 THR A N 1
ATOM 685 C CA . THR A 1 90 ? -11.893 3.165 -2.398 1.00 89.81 90 THR A CA 1
ATOM 686 C C . THR A 1 90 ? -12.136 2.109 -1.312 1.00 89.81 90 THR A C 1
ATOM 688 O O . THR A 1 90 ? -13.255 1.623 -1.145 1.00 89.81 90 THR A O 1
ATOM 691 N N . MET A 1 91 ? -11.107 1.760 -0.532 1.00 87.88 91 MET A N 1
ATOM 692 C CA . MET A 1 91 ? -11.233 0.824 0.588 1.00 87.88 91 MET A CA 1
ATOM 693 C C . MET A 1 91 ? -12.131 1.373 1.702 1.00 87.88 91 MET A C 1
ATOM 695 O O . MET A 1 91 ? -12.904 0.607 2.272 1.00 87.88 91 MET A O 1
ATOM 699 N N . ALA A 1 92 ? -12.073 2.674 1.999 1.00 87.81 92 ALA A N 1
ATOM 700 C CA . ALA A 1 92 ? -12.963 3.306 2.973 1.00 87.81 92 ALA A CA 1
ATOM 701 C C . ALA A 1 92 ? -14.435 3.207 2.539 1.00 87.81 92 ALA A C 1
ATOM 703 O O . ALA A 1 92 ? -15.292 2.842 3.343 1.00 87.81 92 ALA A O 1
ATOM 704 N N . GLN A 1 93 ? -14.722 3.423 1.253 1.00 88.56 93 GLN A N 1
ATOM 705 C CA . GLN A 1 93 ? -16.074 3.274 0.703 1.00 88.56 93 GLN A CA 1
ATOM 706 C C . GLN A 1 93 ? -16.591 1.834 0.810 1.00 88.56 93 GLN A C 1
ATOM 708 O O . GLN A 1 93 ? -17.733 1.613 1.214 1.00 88.56 93 GLN A O 1
ATOM 713 N N . GLN A 1 94 ? -15.755 0.836 0.500 1.00 90.38 94 GLN A N 1
ATOM 714 C CA . GLN A 1 94 ? -16.137 -0.572 0.673 1.00 90.38 94 GLN A CA 1
ATOM 715 C C . GLN A 1 94 ? -16.379 -0.925 2.144 1.00 90.38 94 GLN A C 1
ATOM 717 O O . GLN A 1 94 ? -17.286 -1.693 2.454 1.00 90.38 94 GLN A O 1
ATOM 722 N N . LEU A 1 95 ? -15.606 -0.337 3.055 1.00 90.00 95 LEU A N 1
ATOM 723 C CA . LEU A 1 95 ? -15.766 -0.531 4.492 1.00 90.00 95 LEU A CA 1
ATOM 724 C C . LEU A 1 95 ? -17.116 0.014 4.986 1.00 90.00 95 LEU A C 1
ATOM 726 O O . LEU A 1 95 ? -17.842 -0.700 5.675 1.00 90.00 95 LEU A O 1
ATOM 730 N N . LEU A 1 96 ? -17.516 1.208 4.538 1.00 88.19 96 LEU A N 1
ATOM 731 C CA . LEU A 1 96 ? -18.848 1.767 4.814 1.00 88.19 96 LEU A CA 1
ATOM 732 C C . LEU A 1 96 ? -19.982 0.921 4.217 1.00 88.19 96 LEU A C 1
ATOM 734 O O . LEU A 1 96 ? -21.031 0.742 4.840 1.00 88.19 96 LEU A O 1
ATOM 738 N N . LYS A 1 97 ? -19.768 0.352 3.026 1.00 91.00 97 LYS A N 1
ATOM 739 C CA . LYS A 1 97 ? -20.729 -0.571 2.417 1.00 91.00 97 LYS A CA 1
ATOM 740 C C . LYS A 1 97 ? -20.912 -1.825 3.277 1.00 91.00 97 LYS A C 1
ATOM 742 O O . LYS A 1 97 ? -22.045 -2.190 3.565 1.00 91.00 97 LYS A O 1
ATOM 747 N N . MET A 1 98 ? -19.826 -2.434 3.755 1.00 89.12 98 MET A N 1
ATOM 748 C CA . MET A 1 98 ? -19.900 -3.585 4.669 1.00 89.12 98 MET A CA 1
ATOM 749 C C . MET A 1 98 ? -20.573 -3.235 6.002 1.00 89.12 98 MET A C 1
ATOM 751 O O . MET A 1 98 ? -21.314 -4.049 6.542 1.00 89.12 98 MET A O 1
ATOM 755 N N . ALA A 1 99 ? -20.354 -2.023 6.518 1.00 88.06 99 ALA A N 1
ATOM 756 C CA . ALA A 1 99 ? -20.972 -1.557 7.759 1.00 88.06 99 ALA A CA 1
ATOM 757 C C . ALA A 1 99 ? -22.500 -1.381 7.655 1.00 88.06 99 ALA A C 1
ATOM 759 O O . ALA A 1 99 ? -23.195 -1.471 8.665 1.00 88.06 99 ALA A O 1
ATOM 760 N N . THR A 1 100 ? -23.036 -1.140 6.454 1.00 90.25 100 THR A N 1
ATOM 761 C CA . THR A 1 100 ? -24.478 -0.918 6.227 1.00 90.25 100 THR A CA 1
ATOM 762 C C . THR A 1 100 ? -25.203 -2.130 5.635 1.00 90.25 100 THR A C 1
ATOM 764 O O . THR A 1 100 ? -26.421 -2.232 5.784 1.00 90.25 100 THR A O 1
ATOM 767 N N . ASP A 1 101 ? -24.486 -3.082 5.035 1.00 91.25 101 ASP A N 1
ATOM 768 C CA . ASP A 1 101 ? -25.066 -4.287 4.431 1.00 91.25 101 ASP A CA 1
ATOM 769 C C . ASP A 1 101 ? -25.753 -5.187 5.489 1.00 91.25 101 ASP A C 1
ATOM 771 O O . ASP A 1 101 ? -25.161 -5.490 6.534 1.00 91.25 101 ASP A O 1
ATOM 775 N N . PRO A 1 102 ? -27.018 -5.605 5.282 1.00 89.25 102 PRO A N 1
ATOM 776 C CA . PRO A 1 102 ? -27.700 -6.549 6.169 1.00 89.25 102 PRO A CA 1
ATOM 777 C C . PRO A 1 102 ? -27.202 -8.000 6.045 1.00 89.25 102 PRO A C 1
ATOM 779 O O . PRO A 1 102 ? -27.498 -8.797 6.926 1.00 89.25 102 PRO A O 1
ATOM 782 N N . ASN A 1 103 ? -26.459 -8.355 4.992 1.00 92.31 103 ASN A N 1
ATOM 783 C CA . ASN A 1 103 ? -26.035 -9.737 4.720 1.00 92.31 103 ASN A CA 1
ATOM 784 C C . ASN A 1 103 ? -24.622 -10.072 5.231 1.00 92.31 103 ASN A C 1
ATOM 786 O O . ASN A 1 103 ? -24.127 -11.179 5.016 1.00 92.31 103 ASN A O 1
ATOM 790 N N . VAL A 1 104 ? -23.943 -9.120 5.870 1.00 91.44 104 VAL A N 1
ATOM 791 C CA . VAL A 1 104 ? -22.608 -9.318 6.447 1.00 91.44 104 VAL A CA 1
ATOM 792 C C . VAL A 1 104 ? -22.749 -9.831 7.877 1.00 91.44 104 VAL A C 1
ATOM 794 O O . VAL A 1 104 ? -23.583 -9.339 8.629 1.00 91.44 104 VAL A O 1
ATOM 797 N N . ALA A 1 105 ? -21.913 -10.798 8.268 1.00 93.25 105 ALA A N 1
ATOM 798 C CA . ALA A 1 105 ? -21.895 -11.321 9.632 1.00 93.25 105 ALA A CA 1
ATOM 799 C C . ALA A 1 105 ? -21.705 -10.195 10.664 1.00 93.25 105 ALA A C 1
ATOM 801 O O . ALA A 1 105 ? -20.805 -9.362 10.516 1.00 93.25 105 ALA A O 1
ATOM 802 N N . ASP A 1 106 ? -22.494 -10.213 11.740 1.00 90.38 106 ASP A N 1
ATOM 803 C CA . ASP A 1 106 ? -22.544 -9.130 12.734 1.00 90.38 106 ASP A CA 1
ATOM 804 C C . ASP A 1 106 ? -21.171 -8.775 13.317 1.00 90.38 106 ASP A C 1
ATOM 806 O O . ASP A 1 106 ? -20.853 -7.602 13.489 1.00 90.38 106 ASP A O 1
ATOM 810 N N . ALA A 1 107 ? -20.301 -9.765 13.540 1.00 91.44 107 ALA A N 1
ATOM 811 C CA . ALA A 1 107 ? -18.938 -9.531 14.023 1.00 91.44 107 ALA A CA 1
ATOM 812 C C . ALA A 1 107 ? -18.093 -8.684 13.050 1.00 91.44 107 ALA A C 1
ATOM 814 O O . ALA A 1 107 ? -17.348 -7.797 13.470 1.00 91.44 107 ALA A O 1
ATOM 815 N N . VAL A 1 108 ? -18.220 -8.927 11.742 1.00 91.12 108 VAL A N 1
ATOM 816 C CA . VAL A 1 108 ? -17.521 -8.154 10.701 1.00 91.12 108 VAL A CA 1
ATOM 817 C C . VAL A 1 108 ? -18.130 -6.758 10.583 1.00 91.12 108 VAL A C 1
ATOM 819 O O . VAL A 1 108 ? -17.402 -5.785 10.389 1.00 91.12 108 VAL A O 1
ATOM 822 N N . LYS A 1 109 ? -19.449 -6.649 10.759 1.00 90.44 109 LYS A N 1
ATOM 823 C CA . LYS A 1 109 ? -20.186 -5.385 10.726 1.00 90.44 109 LYS A CA 1
ATOM 824 C C . LYS A 1 109 ? -19.815 -4.468 11.890 1.00 90.44 109 LYS A C 1
ATOM 826 O O . LYS A 1 109 ? -19.490 -3.308 11.659 1.00 90.44 109 LYS A O 1
ATOM 831 N N . LEU A 1 110 ? -19.787 -4.995 13.116 1.00 91.69 110 LEU A N 1
ATOM 832 C CA . LEU A 1 110 ? -19.347 -4.260 14.306 1.00 91.69 110 LEU A CA 1
ATOM 833 C C . LEU A 1 110 ? -17.921 -3.745 14.135 1.00 91.69 110 LEU A C 1
ATOM 835 O O . LEU A 1 110 ? -17.677 -2.561 14.340 1.00 91.69 110 LEU A O 1
ATOM 839 N N . LYS A 1 111 ? -17.009 -4.606 13.667 1.00 91.81 111 LYS A N 1
ATOM 840 C CA . LYS A 1 111 ? -15.632 -4.207 13.376 1.00 91.81 111 LYS A CA 1
ATOM 841 C C . LYS A 1 111 ? -15.577 -3.084 12.334 1.00 91.81 111 LYS A C 1
ATOM 843 O O . LYS A 1 111 ? -14.963 -2.055 12.569 1.00 91.81 111 LYS A O 1
ATOM 848 N N . ALA A 1 112 ? -16.279 -3.229 11.209 1.00 90.69 112 ALA A N 1
ATOM 849 C CA . ALA A 1 112 ? -16.332 -2.186 10.185 1.00 90.69 112 ALA A CA 1
ATOM 850 C C . ALA A 1 112 ? -16.873 -0.847 10.732 1.00 90.69 112 ALA A C 1
ATOM 852 O O . ALA A 1 112 ? -16.358 0.212 10.383 1.00 90.69 112 ALA A O 1
ATOM 853 N N . ILE A 1 113 ? -17.875 -0.875 11.614 1.00 87.31 113 ILE A N 1
ATOM 854 C CA . ILE A 1 113 ? -18.399 0.334 12.264 1.00 87.31 113 ILE A CA 1
ATOM 855 C C . ILE A 1 113 ? -17.340 0.965 13.179 1.00 87.31 113 ILE A C 1
ATOM 857 O O . ILE A 1 113 ? -17.108 2.169 13.078 1.00 87.31 113 ILE A O 1
ATOM 861 N N . THR A 1 114 ? -16.665 0.181 14.024 1.00 89.75 114 THR A N 1
ATOM 862 C CA . THR A 1 114 ? -15.593 0.678 14.904 1.00 89.75 114 THR A CA 1
ATOM 863 C C . THR A 1 114 ? -14.450 1.298 14.102 1.00 89.75 114 THR A C 1
ATOM 865 O O . THR A 1 114 ? -14.116 2.459 14.328 1.00 89.75 114 THR A O 1
ATOM 868 N N . GLU A 1 115 ? -13.927 0.604 13.085 1.00 88.75 115 GLU A N 1
ATOM 869 C CA . GLU A 1 115 ? -12.862 1.140 12.230 1.00 88.75 115 GLU A CA 1
ATOM 870 C C . GLU A 1 115 ? -13.280 2.410 11.460 1.00 88.75 115 GLU A C 1
ATOM 872 O O . GLU A 1 115 ? -12.426 3.236 11.123 1.00 88.75 115 GLU A O 1
ATOM 877 N N . ALA A 1 116 ? -14.568 2.580 11.145 1.00 86.50 116 ALA A N 1
ATOM 878 C CA . ALA A 1 116 ? -15.079 3.810 10.543 1.00 86.50 116 ALA A CA 1
ATOM 879 C C . ALA A 1 116 ? -15.141 4.966 11.561 1.00 86.50 116 ALA A C 1
ATOM 881 O O . ALA A 1 116 ? -14.762 6.090 11.224 1.00 86.50 116 ALA A O 1
ATOM 882 N N . LEU A 1 117 ? -15.565 4.696 12.800 1.00 87.25 117 LEU A N 1
ATOM 883 C CA . LEU A 1 117 ? -15.613 5.684 13.887 1.00 87.25 117 LEU A CA 1
ATOM 884 C C . LEU A 1 117 ? -14.213 6.147 14.314 1.00 87.25 117 LEU A C 1
ATOM 886 O O . LEU A 1 117 ? -13.999 7.350 14.485 1.00 87.25 117 LEU A O 1
ATOM 890 N N . ASP A 1 118 ? -13.247 5.229 14.383 1.00 87.12 118 ASP A N 1
ATOM 891 C CA . ASP A 1 118 ? -11.848 5.545 14.701 1.00 87.12 118 ASP A CA 1
ATOM 892 C C . ASP A 1 118 ? -11.239 6.523 13.684 1.00 87.12 118 ASP A C 1
ATOM 894 O O . ASP A 1 118 ? -10.472 7.416 14.041 1.00 87.12 118 ASP A O 1
ATOM 898 N N . ARG A 1 119 ? -11.627 6.416 12.406 1.00 81.06 119 ARG A N 1
ATOM 899 C CA . ARG A 1 119 ? -11.198 7.350 11.346 1.00 81.06 119 ARG A CA 1
ATOM 900 C C . ARG A 1 119 ? -11.901 8.697 11.403 1.00 81.06 119 ARG A C 1
ATOM 902 O O . ARG A 1 119 ? -11.325 9.694 10.979 1.00 81.06 119 ARG A O 1
ATOM 909 N N . ALA A 1 120 ? -13.129 8.732 11.911 1.00 82.62 120 ALA A N 1
ATOM 910 C CA . ALA A 1 120 ? -13.836 9.976 12.189 1.00 82.62 120 ALA A CA 1
ATOM 911 C C . ALA A 1 120 ? -13.299 10.678 13.454 1.00 82.62 120 ALA A C 1
ATOM 913 O O . ALA A 1 120 ? -13.825 11.723 13.835 1.00 82.62 120 ALA A O 1
ATOM 914 N N . SER A 1 121 ? -12.268 10.116 14.104 1.00 78.62 121 SER A N 1
ATOM 915 C CA . SER A 1 121 ? -11.734 10.570 15.392 1.00 78.62 121 SER A CA 1
ATOM 916 C C . SER A 1 121 ? -12.803 10.622 16.488 1.00 78.62 121 SER A C 1
ATOM 918 O O . SER A 1 121 ? -12.683 11.380 17.450 1.00 78.62 121 SER A O 1
ATOM 920 N N . VAL A 1 122 ? -13.858 9.811 16.359 1.00 76.56 122 VAL A N 1
ATOM 921 C CA . VAL A 1 122 ? -14.907 9.669 17.371 1.00 76.56 122 VAL A CA 1
ATOM 922 C C . VAL A 1 122 ? -14.450 8.581 18.335 1.00 76.56 122 VAL A C 1
ATOM 924 O O . VAL A 1 122 ? -14.945 7.458 18.318 1.00 76.56 122 VAL A O 1
ATOM 927 N N . THR A 1 123 ? -13.436 8.891 19.142 1.00 70.19 123 THR A N 1
ATOM 928 C CA . THR A 1 123 ? -12.920 7.953 20.142 1.00 70.19 123 THR A CA 1
ATOM 929 C C . THR A 1 123 ? -13.661 8.146 21.464 1.00 70.19 123 THR A C 1
ATOM 931 O O . THR A 1 123 ? -13.960 9.266 21.890 1.00 70.19 123 THR A O 1
ATOM 934 N N . SER A 1 124 ? -13.972 7.050 22.155 1.00 62.25 124 SER A N 1
ATOM 935 C CA . SER A 1 124 ? -14.469 7.111 23.529 1.00 62.25 124 SER A CA 1
ATOM 936 C C . SER A 1 124 ? -13.357 7.633 24.446 1.00 62.25 124 SER A C 1
ATOM 938 O O . SER A 1 124 ? -12.340 6.967 24.610 1.00 62.25 124 SER A O 1
ATOM 940 N N . LYS A 1 125 ? -13.561 8.841 24.990 1.00 60.00 125 LYS A N 1
ATOM 941 C CA . LYS A 1 125 ? -12.780 9.558 26.019 1.00 60.00 125 LYS 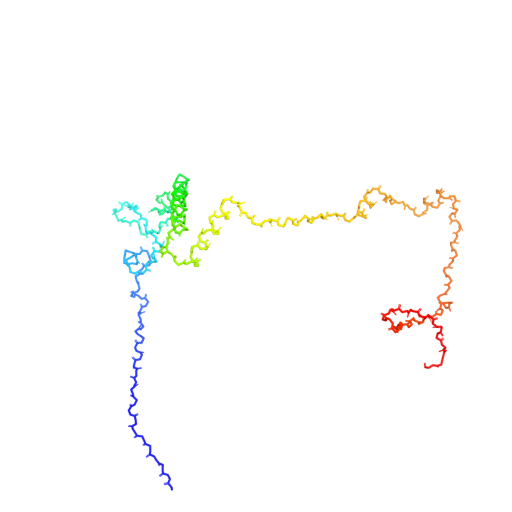A CA 1
ATOM 942 C C . LYS A 1 125 ? -11.306 9.140 26.155 1.00 60.00 125 LYS A C 1
ATOM 944 O O . LYS A 1 125 ? -10.958 8.249 26.924 1.00 60.00 125 LYS A O 1
ATOM 949 N N . THR A 1 126 ? -10.430 9.885 25.492 1.00 60.44 126 THR A N 1
ATOM 950 C CA . THR A 1 126 ? -8.975 9.818 25.664 1.00 60.44 126 THR A CA 1
ATOM 951 C C . THR A 1 126 ? -8.598 10.245 27.088 1.00 60.44 126 THR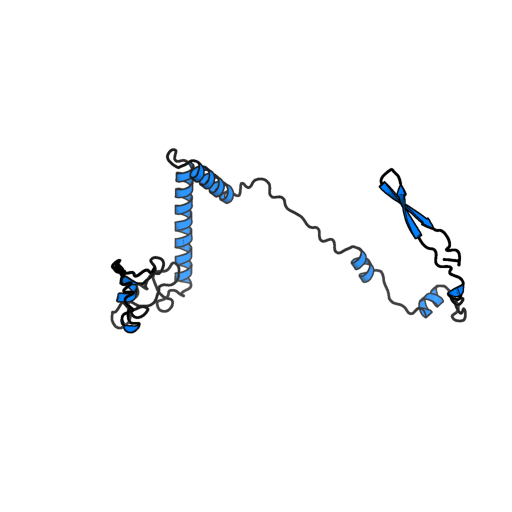 A C 1
ATOM 953 O O . THR A 1 126 ? -8.752 11.411 27.455 1.00 60.44 126 THR A O 1
ATOM 956 N N . THR A 1 127 ? -8.116 9.321 27.919 1.00 55.16 127 THR A N 1
ATOM 957 C CA . THR A 1 127 ? -7.478 9.662 29.197 1.00 55.16 127 THR A CA 1
ATOM 958 C C . THR A 1 127 ? -6.089 10.214 28.905 1.00 55.16 127 THR A C 1
ATOM 960 O O . THR A 1 127 ? -5.142 9.461 28.684 1.00 55.16 127 THR A O 1
ATOM 963 N N . VAL A 1 128 ? -5.973 11.539 28.850 1.00 61.66 128 VAL 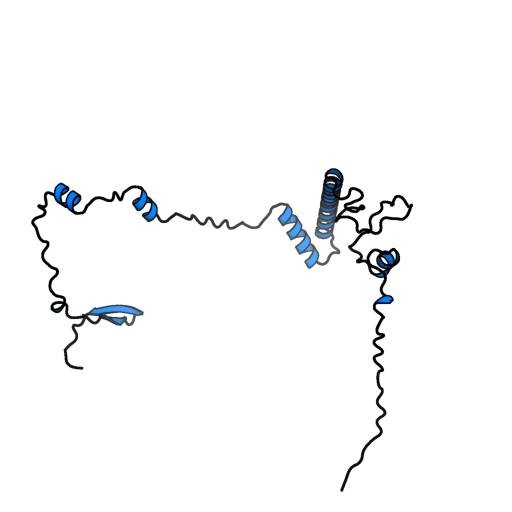A N 1
ATOM 964 C CA . VAL A 1 128 ? -4.677 12.215 28.769 1.00 61.66 128 VAL A CA 1
ATOM 965 C C . VAL A 1 128 ? -4.044 12.159 30.158 1.00 61.66 128 VAL A C 1
ATOM 967 O O . VAL A 1 128 ? -4.432 12.905 31.054 1.00 61.66 128 VAL A O 1
ATOM 970 N N . GLY A 1 129 ? -3.094 11.244 30.346 1.00 60.31 129 GLY A N 1
ATOM 971 C CA . GLY A 1 129 ? -2.188 11.276 31.488 1.00 60.31 129 GLY A CA 1
ATOM 972 C C . GLY A 1 129 ? -1.214 12.430 31.300 1.00 60.31 129 GLY A C 1
ATOM 973 O O . GLY A 1 129 ? -0.247 12.307 30.555 1.00 60.31 129 GLY A O 1
ATOM 974 N N . VAL A 1 130 ? -1.496 13.574 31.920 1.00 63.28 130 VAL A N 1
ATOM 975 C CA . VAL A 1 130 ? -0.509 14.646 32.055 1.00 63.28 130 VAL A CA 1
ATOM 976 C C . VAL A 1 130 ? 0.374 14.273 33.239 1.00 63.28 130 VAL A C 1
ATOM 978 O O . VAL A 1 130 ? 0.043 14.572 34.384 1.00 63.28 130 VAL A O 1
ATOM 981 N N . GLU A 1 131 ? 1.484 13.588 32.977 1.00 64.06 131 GLU A N 1
ATOM 982 C CA . GLU A 1 131 ? 2.580 13.542 33.941 1.00 64.06 131 GLU A CA 1
ATOM 983 C C . GLU A 1 131 ? 3.229 14.925 33.952 1.00 64.06 131 GLU A C 1
ATOM 985 O O . GLU A 1 131 ? 3.999 15.296 33.065 1.00 64.06 131 GLU A O 1
ATOM 990 N N . ILE A 1 132 ? 2.859 15.734 34.945 1.00 60.94 132 ILE A N 1
ATOM 991 C CA . ILE A 1 132 ? 3.626 16.924 35.288 1.00 60.94 132 ILE A CA 1
ATOM 992 C C . ILE A 1 132 ? 4.893 16.400 35.956 1.00 60.94 132 ILE A C 1
ATOM 994 O O . ILE A 1 132 ? 4.917 16.166 37.163 1.00 60.94 132 ILE A O 1
ATOM 998 N N . SER A 1 133 ? 5.946 16.202 35.168 1.00 58.41 133 SER A N 1
ATOM 999 C CA . SER A 1 133 ? 7.304 16.072 35.686 1.00 58.41 133 SER A CA 1
ATOM 1000 C C . SER A 1 133 ? 7.700 17.424 36.272 1.00 58.41 133 SER A C 1
ATOM 1002 O O . SER A 1 133 ? 8.425 18.203 35.654 1.00 58.41 133 SER A O 1
ATOM 1004 N N . THR A 1 134 ? 7.168 17.760 37.447 1.00 59.03 134 THR A N 1
ATOM 1005 C CA . THR A 1 134 ? 7.768 18.794 38.277 1.00 59.03 134 THR A CA 1
ATOM 1006 C C . THR A 1 134 ? 9.146 18.260 38.624 1.00 59.03 134 THR A C 1
ATOM 1008 O O . THR A 1 134 ? 9.262 17.369 39.469 1.00 59.03 134 THR A O 1
ATOM 1011 N N . ALA A 1 135 ? 10.181 18.760 37.943 1.00 62.09 135 ALA A N 1
ATOM 1012 C CA . ALA A 1 135 ? 11.536 18.686 38.465 1.00 62.09 135 ALA A CA 1
ATOM 1013 C C . ALA A 1 135 ? 11.437 19.049 39.951 1.00 62.09 135 ALA A C 1
ATOM 1015 O O . ALA A 1 135 ? 10.773 20.042 40.290 1.00 62.09 135 ALA A O 1
ATOM 1016 N N . PRO A 1 136 ? 11.913 18.175 40.842 1.00 65.25 136 PRO A N 1
ATOM 1017 C CA . PRO A 1 136 ? 11.547 18.287 42.230 1.00 65.25 136 PRO A CA 1
ATOM 1018 C C . PRO A 1 136 ? 12.097 19.616 42.739 1.00 65.25 136 PRO A C 1
ATOM 1020 O O . PRO A 1 136 ? 13.261 19.947 42.531 1.00 65.25 136 PRO A O 1
ATOM 1023 N N . HIS A 1 137 ? 11.222 20.411 43.352 1.00 61.62 137 HIS A N 1
ATOM 1024 C CA . HIS A 1 137 ? 11.446 21.825 43.672 1.00 61.62 137 HIS A CA 1
ATOM 1025 C C . HIS A 1 137 ? 12.755 22.104 44.432 1.00 61.62 137 HIS A C 1
ATOM 1027 O O . HIS A 1 137 ? 13.218 23.240 44.461 1.00 61.62 137 HIS A O 1
ATOM 1033 N N . PHE A 1 138 ? 13.358 21.073 45.031 1.00 67.56 138 PHE A N 1
ATOM 1034 C CA . PHE A 1 138 ? 14.663 21.144 45.667 1.00 67.56 138 PHE A CA 1
ATOM 1035 C C . PHE A 1 138 ? 15.810 21.473 44.698 1.00 67.56 138 PHE A C 1
ATOM 1037 O O . PHE A 1 138 ? 16.742 22.146 45.123 1.00 67.56 138 PHE A O 1
ATOM 1044 N N . GLU A 1 139 ? 15.762 21.078 43.418 1.00 66.19 139 GLU A N 1
ATOM 1045 C CA . GLU A 1 139 ? 16.826 21.411 42.447 1.00 66.19 139 GLU A CA 1
ATOM 1046 C C . GLU A 1 139 ? 16.909 22.921 42.192 1.00 66.19 139 GLU A C 1
ATOM 1048 O O . GLU A 1 139 ? 18.000 23.485 42.158 1.00 66.19 139 GLU A O 1
ATOM 1053 N N . ALA A 1 140 ? 15.764 23.609 42.140 1.00 65.81 140 ALA A N 1
ATOM 1054 C CA . ALA A 1 140 ? 15.722 25.064 41.990 1.00 65.81 140 ALA A CA 1
ATOM 1055 C C . ALA A 1 140 ? 16.320 25.812 43.199 1.00 65.81 140 ALA A C 1
ATOM 1057 O O . ALA A 1 140 ? 16.804 26.935 43.056 1.00 65.81 140 ALA A O 1
ATOM 1058 N N . ILE A 1 141 ? 16.308 25.201 44.390 1.00 68.56 141 ILE A N 1
ATOM 1059 C CA . ILE A 1 141 ? 16.931 25.780 45.589 1.00 68.56 141 ILE A CA 1
ATOM 1060 C C . ILE A 1 141 ? 18.459 25.757 45.452 1.00 68.56 141 ILE A C 1
ATOM 1062 O O . ILE A 1 141 ? 19.117 26.720 45.846 1.00 68.56 141 ILE A O 1
ATOM 1066 N N . PHE A 1 142 ? 19.025 24.701 44.861 1.00 68.56 142 PHE A N 1
ATOM 1067 C CA . PHE A 1 142 ? 20.471 24.597 44.661 1.00 68.56 142 PHE A CA 1
ATOM 1068 C C . PHE A 1 142 ? 21.001 25.613 43.646 1.00 68.56 142 PHE A C 1
ATOM 1070 O O . PHE A 1 142 ? 22.057 26.189 43.889 1.00 68.56 142 PHE A O 1
ATOM 1077 N N . ASP A 1 143 ? 20.253 25.895 42.577 1.00 67.94 143 ASP A N 1
ATOM 1078 C CA . ASP A 1 143 ? 20.665 26.875 41.559 1.00 67.94 143 ASP A CA 1
ATOM 1079 C C . ASP A 1 143 ? 20.555 28.337 42.032 1.00 67.94 143 ASP A C 1
ATOM 1081 O O . ASP A 1 143 ? 21.298 29.196 41.558 1.00 67.94 143 ASP A O 1
ATOM 1085 N N . GLY A 1 144 ? 19.625 28.646 42.945 1.00 64.62 144 GLY A N 1
ATOM 1086 C CA . GLY A 1 144 ? 19.317 30.031 43.325 1.00 64.62 144 GLY A CA 1
ATOM 1087 C C . GLY A 1 144 ? 19.775 30.478 44.715 1.00 64.62 144 GLY A C 1
ATOM 1088 O O . GLY A 1 144 ? 19.918 31.680 44.933 1.00 64.62 144 GLY A O 1
ATOM 1089 N N . ALA A 1 145 ? 19.959 29.558 45.669 1.00 63.91 145 ALA A N 1
ATOM 1090 C CA . ALA A 1 145 ? 20.060 29.915 47.091 1.00 63.91 145 ALA A CA 1
ATOM 1091 C C . ALA A 1 145 ? 21.313 29.397 47.814 1.00 63.91 145 ALA A C 1
ATOM 1093 O O . ALA A 1 145 ? 21.529 29.761 48.971 1.00 63.91 145 ALA A O 1
ATOM 1094 N N . VAL A 1 146 ? 22.139 28.561 47.177 1.00 66.56 146 VAL A N 1
ATOM 1095 C CA . VAL A 1 146 ? 23.334 27.996 47.819 1.00 66.56 146 VAL A CA 1
ATOM 1096 C C . VAL A 1 146 ? 24.590 28.644 47.246 1.00 66.56 146 VAL A C 1
ATOM 1098 O O . VAL A 1 146 ? 25.171 28.174 46.273 1.00 66.56 146 VAL A O 1
ATOM 1101 N N . GLU A 1 147 ? 25.034 29.730 47.875 1.00 68.31 147 GLU A N 1
ATOM 1102 C CA . GLU A 1 147 ? 26.345 30.321 47.606 1.00 68.31 147 GLU A CA 1
ATOM 1103 C C . GLU A 1 147 ? 27.404 29.626 48.477 1.00 68.31 147 GLU A C 1
ATOM 1105 O O . GLU A 1 147 ? 27.320 29.609 49.708 1.00 68.31 147 GLU A O 1
ATOM 1110 N N . ALA A 1 148 ? 28.393 28.991 47.845 1.00 67.06 148 ALA A N 1
ATOM 1111 C CA . ALA A 1 148 ? 29.470 28.308 48.553 1.00 67.06 148 ALA A CA 1
ATOM 1112 C C . ALA A 1 148 ? 30.510 29.326 49.059 1.00 67.06 148 ALA A C 1
ATOM 1114 O O . ALA A 1 148 ? 31.263 29.894 48.272 1.00 67.06 148 ALA A O 1
ATOM 1115 N N . GLY A 1 149 ? 30.577 29.533 50.377 1.00 75.19 149 GLY A N 1
ATOM 1116 C CA . GLY A 1 149 ? 31.605 30.339 51.048 1.00 75.19 149 GLY A CA 1
ATOM 1117 C C . GLY A 1 149 ? 32.514 29.504 51.956 1.00 75.19 149 GLY A C 1
ATOM 1118 O O . GLY A 1 149 ? 32.178 28.379 52.336 1.00 75.19 149 GLY A O 1
ATOM 1119 N N . SER A 1 150 ? 33.671 30.047 52.349 1.00 79.06 150 SER A N 1
ATOM 1120 C CA . SER A 1 150 ? 34.519 29.394 53.353 1.00 79.06 150 SER A CA 1
ATOM 1121 C C . SER A 1 150 ? 33.837 29.409 54.723 1.00 79.06 150 SER A C 1
ATOM 1123 O O . SER A 1 150 ? 33.252 30.410 55.140 1.00 79.06 150 SER A O 1
ATOM 1125 N N . ARG A 1 151 ? 33.985 28.321 55.490 1.00 70.75 151 ARG A N 1
ATOM 1126 C CA . ARG A 1 151 ? 33.506 28.242 56.882 1.00 70.75 151 ARG A CA 1
ATOM 1127 C C . ARG A 1 151 ? 34.063 29.378 57.753 1.00 70.75 151 ARG A C 1
ATOM 1129 O O . ARG A 1 151 ? 33.383 29.813 58.679 1.00 70.75 151 ARG A O 1
ATOM 1136 N N . ALA A 1 152 ? 35.274 29.856 57.457 1.00 73.94 152 ALA A N 1
ATOM 1137 C CA . ALA A 1 152 ? 35.884 30.991 58.150 1.00 73.94 152 ALA A CA 1
ATOM 1138 C C . ALA A 1 152 ? 35.167 32.318 57.836 1.00 73.94 152 ALA A C 1
ATOM 1140 O O . ALA A 1 152 ? 34.948 33.126 58.734 1.00 73.94 152 ALA A O 1
ATOM 1141 N N . ASP A 1 153 ? 34.737 32.525 56.587 1.00 78.19 153 ASP A N 1
ATOM 1142 C CA . ASP A 1 153 ? 34.024 33.744 56.181 1.00 78.19 153 ASP A CA 1
ATOM 1143 C C . ASP A 1 153 ? 32.640 33.822 56.839 1.00 78.19 153 ASP A C 1
ATOM 1145 O O . ASP A 1 153 ? 32.272 34.867 57.374 1.00 78.19 153 ASP A O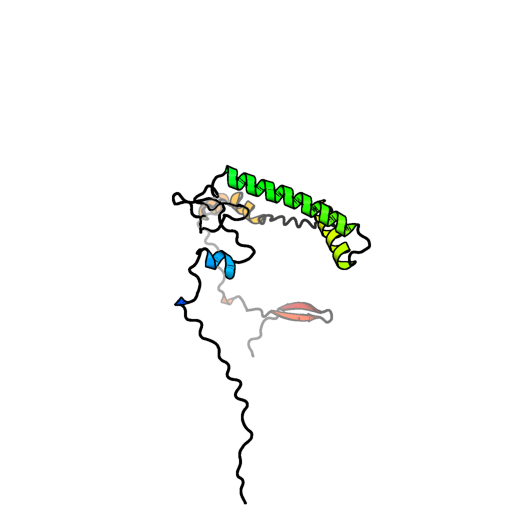 1
ATOM 1149 N N . TYR A 1 154 ? 31.921 32.694 56.910 1.00 78.38 154 TYR A N 1
ATOM 1150 C CA . TYR A 1 154 ? 30.648 32.599 57.636 1.00 78.38 154 TYR A CA 1
ATOM 1151 C C . TYR A 1 154 ? 30.802 32.885 59.138 1.00 78.38 154 TYR A C 1
ATOM 1153 O O . TYR A 1 154 ? 29.986 33.574 59.750 1.00 78.38 154 TYR A O 1
ATOM 1161 N N . ARG A 1 155 ? 31.867 32.368 59.763 1.00 76.75 155 ARG A N 1
ATOM 1162 C CA . ARG A 1 155 ? 32.146 32.650 61.179 1.00 76.75 155 ARG A CA 1
ATOM 1163 C C . ARG A 1 155 ? 32.383 34.137 61.411 1.00 76.75 155 ARG A C 1
ATOM 1165 O O . ARG A 1 155 ? 31.794 34.691 62.338 1.00 76.75 155 ARG A O 1
ATOM 1172 N N . ARG A 1 156 ? 33.147 34.793 60.529 1.00 78.12 156 ARG A N 1
ATOM 1173 C CA . ARG A 1 156 ? 33.363 36.246 60.587 1.00 78.12 156 ARG A CA 1
ATOM 1174 C C . ARG A 1 156 ? 32.066 37.034 60.412 1.00 78.12 156 ARG A C 1
ATOM 1176 O O . ARG A 1 156 ? 31.858 37.977 61.170 1.00 78.12 156 ARG A O 1
ATOM 1183 N N . SER A 1 157 ? 31.174 36.647 59.493 1.00 79.50 157 SER A N 1
ATOM 1184 C CA . SER A 1 157 ? 29.884 37.341 59.328 1.00 79.50 157 SER A CA 1
ATOM 1185 C C . SER A 1 157 ? 28.968 37.196 60.546 1.00 79.50 157 SER A C 1
ATOM 1187 O O . SER A 1 157 ? 28.188 38.099 60.826 1.00 79.50 157 SER A O 1
ATOM 1189 N N . GLN A 1 158 ? 29.086 36.093 61.292 1.00 78.62 158 GLN A N 1
ATOM 1190 C CA . GLN A 1 158 ? 28.358 35.872 62.548 1.00 78.62 158 GLN A CA 1
ATOM 1191 C C . GLN A 1 158 ? 29.077 36.432 63.788 1.00 78.62 158 GLN A C 1
ATOM 1193 O O . GLN A 1 158 ? 28.621 36.219 64.910 1.00 78.62 158 GLN A O 1
ATOM 1198 N N . GLY A 1 159 ? 30.208 37.126 63.616 1.00 77.25 159 GLY A N 1
ATOM 1199 C CA . GLY A 1 159 ? 30.980 37.694 64.726 1.00 77.25 159 GLY A CA 1
ATOM 1200 C C . GLY A 1 159 ? 31.656 36.653 65.627 1.00 77.25 159 GLY A C 1
ATOM 1201 O O . GLY A 1 159 ? 32.055 36.981 66.743 1.00 77.25 159 GLY A O 1
ATOM 1202 N N . ILE A 1 160 ? 31.790 35.406 65.165 1.00 76.94 160 ILE A N 1
ATOM 1203 C CA . ILE A 1 160 ? 32.461 34.324 65.891 1.00 76.94 160 ILE A CA 1
ATOM 1204 C C . ILE A 1 160 ? 33.956 34.409 65.587 1.00 76.94 160 ILE A C 1
ATOM 1206 O O . ILE A 1 160 ? 34.372 34.306 64.431 1.00 76.94 160 ILE A O 1
ATOM 1210 N N . THR A 1 161 ? 34.773 34.589 66.622 1.00 65.44 161 THR A N 1
ATOM 1211 C CA . THR A 1 161 ? 36.233 34.614 66.495 1.00 65.44 161 THR A CA 1
ATOM 1212 C C . THR A 1 161 ? 36.767 33.206 66.206 1.00 65.44 161 THR A C 1
ATOM 1214 O O . THR A 1 161 ? 36.319 32.225 66.804 1.00 65.44 161 THR A O 1
ATOM 1217 N N . ASP A 1 162 ? 37.743 33.095 65.294 1.00 62.53 162 ASP A N 1
ATOM 1218 C CA . ASP A 1 162 ? 38.321 31.806 64.857 1.00 62.53 162 ASP A CA 1
ATOM 1219 C C . ASP A 1 162 ? 39.027 31.022 65.985 1.00 62.53 162 ASP A C 1
ATOM 1221 O O . ASP A 1 162 ? 39.311 29.839 65.825 1.00 62.53 162 ASP A O 1
ATOM 1225 N N . ASP A 1 163 ? 39.253 31.656 67.139 1.00 60.56 163 ASP A N 1
ATOM 1226 C CA . ASP A 1 163 ? 39.894 31.066 68.322 1.00 60.56 163 ASP A CA 1
ATOM 1227 C C . ASP A 1 163 ? 38.926 30.233 69.188 1.00 60.56 163 ASP A C 1
ATOM 1229 O O . ASP A 1 163 ? 39.320 29.539 70.128 1.00 60.56 163 ASP A O 1
ATOM 1233 N N . THR A 1 164 ? 37.628 30.257 68.866 1.00 60.03 164 THR A N 1
ATOM 1234 C CA . THR A 1 164 ? 36.649 29.392 69.531 1.00 60.03 164 THR A CA 1
ATOM 1235 C C . THR A 1 164 ? 36.758 27.989 68.943 1.00 60.03 164 THR A C 1
ATOM 1237 O O . THR A 1 164 ? 36.055 27.632 67.992 1.00 60.03 164 THR A O 1
ATOM 1240 N N . THR A 1 165 ? 37.654 27.176 69.507 1.00 59.66 165 THR A N 1
ATOM 1241 C CA . THR A 1 165 ? 37.651 25.728 69.265 1.00 59.66 165 THR A CA 1
ATOM 1242 C C . THR A 1 165 ? 36.259 25.218 69.650 1.00 59.66 165 THR A C 1
ATOM 1244 O O . THR A 1 165 ? 35.881 25.352 70.816 1.00 59.66 165 THR A O 1
ATOM 1247 N N . PRO A 1 166 ? 35.444 24.705 68.705 1.00 63.09 166 PRO A N 1
ATOM 1248 C CA . PRO A 1 166 ? 34.150 24.149 69.071 1.00 63.09 166 PRO A CA 1
ATOM 1249 C C . PRO A 1 166 ? 34.398 23.025 70.083 1.00 63.09 166 PRO A C 1
ATOM 1251 O O . PRO A 1 166 ? 35.384 22.298 69.917 1.00 63.09 166 PRO A O 1
ATOM 1254 N N . PRO A 1 167 ? 33.559 22.886 71.126 1.00 63.81 167 PRO A N 1
ATOM 1255 C CA . PRO A 1 167 ? 33.727 21.807 72.086 1.00 63.81 167 PRO A CA 1
ATOM 1256 C C . PRO A 1 167 ? 33.839 20.498 71.307 1.00 63.81 167 PRO A C 1
ATOM 1258 O O . PRO A 1 167 ? 33.012 20.220 70.433 1.00 63.81 167 PRO A O 1
ATOM 1261 N N . ALA A 1 168 ? 34.915 19.750 71.561 1.00 63.78 168 ALA A N 1
ATOM 1262 C CA . ALA A 1 168 ? 35.078 18.433 70.973 1.00 63.78 168 ALA A CA 1
ATOM 1263 C C . ALA A 1 168 ? 33.812 17.627 71.281 1.00 63.78 168 ALA A C 1
ATOM 1265 O O . ALA A 1 168 ? 33.299 17.685 72.402 1.00 63.78 168 ALA A O 1
ATOM 1266 N N . LEU A 1 169 ? 33.287 16.927 70.272 1.00 59.28 169 LEU A N 1
ATOM 1267 C CA . LEU A 1 169 ? 32.187 15.991 70.475 1.00 59.28 169 LEU A CA 1
ATOM 1268 C C . LEU A 1 169 ? 32.576 15.075 71.639 1.00 59.28 169 LEU A C 1
ATOM 1270 O O . LEU A 1 169 ? 33.681 14.530 71.643 1.00 59.28 169 LEU A O 1
ATOM 1274 N N . ALA A 1 170 ? 31.707 14.985 72.647 1.00 60.56 170 ALA A N 1
ATOM 1275 C CA . ALA A 1 170 ? 31.937 14.117 73.792 1.00 60.56 170 ALA A CA 1
ATOM 1276 C C . ALA A 1 170 ? 32.267 12.702 73.292 1.00 60.56 170 ALA A C 1
ATOM 1278 O O . ALA A 1 170 ? 31.660 12.242 72.322 1.00 60.56 170 ALA A O 1
ATOM 1279 N N . SER A 1 171 ? 33.251 12.050 73.926 1.00 60.25 171 SER A N 1
ATOM 1280 C CA . SER A 1 171 ? 33.682 10.696 73.562 1.00 60.25 171 SER A CA 1
ATOM 1281 C C . SER A 1 171 ? 32.481 9.760 73.377 1.00 60.25 171 SER A C 1
ATOM 1283 O O . SER A 1 171 ? 31.520 9.849 74.149 1.00 60.25 171 SER A O 1
ATOM 1285 N N . PRO A 1 172 ? 32.539 8.842 72.395 1.00 58.09 172 PRO A N 1
ATOM 1286 C CA . PRO A 1 172 ? 31.438 7.931 72.077 1.00 58.09 172 PRO A CA 1
ATOM 1287 C C . PRO A 1 172 ? 31.028 7.026 73.252 1.00 58.09 172 PRO A C 1
ATOM 1289 O O . PRO A 1 172 ? 29.916 6.512 73.247 1.00 58.09 172 PRO A O 1
ATOM 1292 N N . ASP A 1 173 ? 31.868 6.897 74.284 1.00 57.19 173 ASP A N 1
ATOM 1293 C CA . ASP A 1 173 ? 31.612 6.078 75.478 1.00 57.19 173 ASP A CA 1
ATOM 1294 C C . ASP A 1 173 ? 30.435 6.558 76.350 1.00 57.19 173 ASP A C 1
ATOM 1296 O O . ASP A 1 173 ? 30.007 5.838 77.248 1.00 57.19 173 ASP A O 1
ATOM 1300 N N . SER A 1 174 ? 29.882 7.749 76.100 1.00 57.69 174 SER A N 1
ATOM 1301 C CA . SER A 1 174 ? 28.701 8.251 76.823 1.00 57.69 174 SER A CA 1
ATOM 1302 C C . SER A 1 174 ? 27.366 7.911 76.148 1.00 57.69 174 SER A C 1
ATOM 1304 O O . SER A 1 174 ? 26.313 8.253 76.688 1.00 57.69 174 SER A O 1
ATOM 1306 N N . PHE A 1 175 ? 27.380 7.277 74.971 1.00 53.22 175 PHE A N 1
ATOM 1307 C CA . PHE A 1 175 ? 26.164 6.827 74.294 1.00 53.22 175 PHE A CA 1
ATOM 1308 C C . PHE A 1 175 ? 25.928 5.349 74.596 1.00 53.22 175 PHE A C 1
ATOM 1310 O O . PHE A 1 175 ? 26.495 4.473 73.947 1.00 53.22 175 PHE A O 1
ATOM 1317 N N . SER A 1 176 ? 25.065 5.062 75.572 1.00 61.69 176 SER A N 1
ATOM 1318 C CA . SER A 1 176 ? 24.511 3.718 75.699 1.00 61.69 176 SER A CA 1
ATOM 1319 C C . SER A 1 176 ? 23.665 3.416 74.453 1.00 61.69 176 SER A C 1
ATOM 1321 O O . SER A 1 176 ? 22.785 4.214 74.110 1.00 61.69 176 SER A O 1
ATOM 1323 N N . PRO A 1 177 ? 23.915 2.303 73.741 1.00 63.53 177 PRO A N 1
ATOM 1324 C CA . PRO A 1 177 ? 23.041 1.887 72.656 1.00 63.53 177 PRO A CA 1
ATOM 1325 C C . PRO A 1 177 ? 21.650 1.605 73.235 1.00 63.53 177 PRO A C 1
ATOM 1327 O O . PRO A 1 177 ? 21.498 0.844 74.189 1.00 63.53 177 PRO A O 1
ATOM 1330 N N . ILE A 1 178 ? 20.642 2.279 72.687 1.00 64.56 178 ILE A N 1
ATOM 1331 C CA . ILE A 1 178 ? 19.235 2.047 73.015 1.00 64.56 178 ILE A CA 1
ATOM 1332 C C . ILE A 1 178 ? 18.732 1.036 71.995 1.00 64.56 178 ILE A C 1
ATOM 1334 O O . ILE A 1 178 ? 18.760 1.332 70.798 1.00 64.56 178 ILE A O 1
ATOM 1338 N N . ASP A 1 179 ? 18.290 -0.130 72.459 1.00 62.28 179 ASP A N 1
ATOM 1339 C CA . ASP A 1 179 ? 17.592 -1.064 71.585 1.00 62.28 179 ASP A CA 1
ATOM 1340 C C . ASP A 1 179 ? 16.128 -0.628 71.453 1.00 62.28 179 ASP A C 1
ATOM 1342 O O . ASP A 1 179 ? 15.488 -0.203 72.425 1.00 62.28 179 ASP A O 1
ATOM 1346 N N . VAL A 1 180 ? 15.622 -0.641 70.224 1.00 63.16 180 VAL A N 1
ATOM 1347 C CA . VAL A 1 180 ? 14.284 -0.143 69.896 1.00 63.16 180 VAL A CA 1
ATOM 1348 C C . VAL A 1 180 ? 13.448 -1.320 69.431 1.00 63.16 180 VAL A C 1
ATOM 1350 O O . VAL A 1 180 ? 13.472 -1.691 68.257 1.00 63.16 180 VAL A O 1
ATOM 1353 N N . GLU A 1 181 ? 12.673 -1.887 70.353 1.00 61.72 181 GLU A N 1
ATOM 1354 C CA . GLU A 1 181 ? 11.712 -2.927 70.011 1.00 61.72 181 GLU A CA 1
ATOM 1355 C C . GLU A 1 181 ? 10.435 -2.320 69.426 1.00 61.72 181 GLU A C 1
ATOM 1357 O O . GLU A 1 181 ? 9.859 -1.355 69.944 1.00 61.72 181 GLU A O 1
ATOM 1362 N N . PHE A 1 182 ? 9.974 -2.926 68.333 1.00 60.56 182 PHE A N 1
ATOM 1363 C CA . PHE A 1 182 ? 8.726 -2.583 67.670 1.00 60.56 182 PHE A CA 1
ATOM 1364 C C . PHE A 1 182 ? 7.686 -3.660 67.964 1.00 60.56 182 PHE A C 1
ATOM 1366 O O . PHE A 1 182 ? 7.819 -4.801 67.525 1.00 60.56 182 PHE A O 1
ATOM 1373 N N . SER A 1 183 ? 6.631 -3.284 68.684 1.00 65.56 183 SER A N 1
ATOM 1374 C CA . SER A 1 183 ? 5.478 -4.152 68.931 1.00 65.56 183 SER A CA 1
ATOM 1375 C C . SER A 1 183 ? 4.241 -3.604 68.227 1.00 65.56 183 SER A C 1
ATOM 1377 O O . SER A 1 183 ? 4.061 -2.390 68.098 1.00 65.56 183 SER A O 1
ATOM 1379 N N . ASN A 1 184 ? 3.387 -4.513 67.759 1.00 68.31 184 ASN A N 1
ATOM 1380 C CA . ASN A 1 184 ? 2.088 -4.166 67.199 1.00 68.31 184 ASN A CA 1
ATOM 1381 C C . ASN A 1 184 ? 1.052 -4.214 68.320 1.00 68.31 184 ASN A C 1
ATOM 1383 O O . ASN A 1 184 ? 0.973 -5.213 69.038 1.00 68.31 184 ASN A O 1
ATOM 1387 N N . ASP A 1 185 ? 0.258 -3.157 68.471 1.00 70.44 185 ASP A N 1
ATOM 1388 C CA . ASP A 1 185 ? -0.903 -3.213 69.355 1.00 70.44 185 ASP A CA 1
ATOM 1389 C C . ASP A 1 185 ? -2.047 -4.036 68.733 1.00 70.44 185 ASP A C 1
ATOM 1391 O O . ASP A 1 185 ? -2.007 -4.422 67.564 1.00 70.44 185 ASP A O 1
ATOM 1395 N N . GLU A 1 186 ? -3.090 -4.319 69.516 1.00 63.25 186 GLU A N 1
ATOM 1396 C CA . GLU A 1 186 ? -4.242 -5.134 69.090 1.00 63.25 186 GLU A CA 1
ATOM 1397 C C . GLU A 1 186 ? -5.024 -4.512 67.909 1.00 63.25 186 GLU A C 1
ATOM 1399 O O . GLU A 1 186 ? -5.857 -5.168 67.289 1.00 63.25 186 GLU A O 1
ATOM 1404 N N . SER A 1 187 ? -4.727 -3.255 67.556 1.00 66.94 187 SER A N 1
ATOM 1405 C CA . SER A 1 187 ? -5.265 -2.547 66.386 1.00 66.94 187 SER A CA 1
ATOM 1406 C C . SER A 1 187 ? -4.324 -2.574 65.169 1.00 66.94 187 SER A C 1
ATOM 1408 O O . SER A 1 187 ? -4.638 -1.970 64.142 1.00 66.94 187 SER A O 1
ATOM 1410 N N . GLY A 1 188 ? -3.189 -3.275 65.257 1.00 62.41 188 GLY A N 1
ATOM 1411 C CA . GLY A 1 188 ? -2.203 -3.421 64.184 1.00 62.41 188 GLY A CA 1
ATOM 1412 C C . GLY A 1 188 ? -1.284 -2.212 63.997 1.00 62.41 188 GLY A C 1
ATOM 1413 O O . GLY A 1 188 ? -0.617 -2.124 62.966 1.00 62.41 188 GLY A O 1
ATOM 1414 N N . ASN A 1 189 ? -1.242 -1.278 64.951 1.00 66.19 189 ASN A N 1
ATOM 1415 C CA . ASN A 1 189 ? -0.397 -0.092 64.857 1.00 66.19 189 ASN A CA 1
ATOM 1416 C C . ASN A 1 189 ? 0.960 -0.321 65.541 1.00 66.19 189 ASN A C 1
ATOM 1418 O O . ASN A 1 189 ? 1.036 -0.868 66.643 1.00 66.19 189 ASN A O 1
ATOM 1422 N N . VAL A 1 190 ? 2.035 0.117 64.883 1.00 57.41 190 VAL A N 1
ATOM 1423 C CA . VAL A 1 190 ? 3.418 -0.110 65.325 1.00 57.41 190 VAL A CA 1
ATOM 1424 C C . VAL A 1 190 ? 3.796 0.917 66.397 1.00 57.41 190 VAL A C 1
ATOM 1426 O O . VAL A 1 190 ? 3.765 2.125 66.147 1.00 57.41 190 VAL A O 1
ATOM 1429 N N . ARG A 1 191 ? 4.190 0.454 67.587 1.00 61.75 191 ARG A N 1
ATOM 1430 C CA . ARG A 1 191 ? 4.714 1.293 68.676 1.00 61.75 191 ARG A CA 1
ATOM 1431 C C . ARG A 1 191 ? 6.154 0.907 69.004 1.00 61.75 191 ARG A C 1
ATOM 1433 O O . ARG A 1 191 ? 6.453 -0.267 69.195 1.00 61.75 191 ARG A O 1
ATOM 1440 N N . SER A 1 192 ? 7.024 1.911 69.108 1.00 62.88 192 SER A N 1
ATOM 1441 C CA . SER A 1 192 ? 8.399 1.759 69.589 1.00 62.88 192 SER A CA 1
ATOM 1442 C C . SER A 1 192 ? 8.482 2.116 71.070 1.00 62.88 192 SER A C 1
ATOM 1444 O O . SER A 1 192 ? 8.126 3.241 71.441 1.00 62.88 192 SER A O 1
ATOM 1446 N N . GLN A 1 193 ? 8.981 1.207 71.904 1.00 60.38 193 GLN A N 1
ATOM 1447 C CA . GLN A 1 193 ? 9.399 1.537 73.268 1.00 60.38 193 GLN A CA 1
ATOM 1448 C C . GLN A 1 193 ? 10.910 1.328 73.370 1.00 60.38 193 GLN A C 1
ATOM 1450 O O . GLN A 1 193 ? 11.409 0.261 73.037 1.00 60.38 193 GLN A O 1
ATOM 1455 N N . GLY A 1 194 ? 11.644 2.371 73.761 1.00 53.88 194 GLY A N 1
ATOM 1456 C CA . GLY A 1 194 ? 13.087 2.277 73.969 1.00 53.88 194 GLY A CA 1
ATOM 1457 C C . GLY A 1 194 ? 13.370 1.842 75.398 1.00 53.88 194 GLY A C 1
ATOM 1458 O O . GLY A 1 194 ? 13.010 2.567 76.329 1.00 53.88 194 GLY A O 1
ATOM 1459 N N . GLN A 1 195 ? 14.017 0.692 75.575 1.00 58.62 195 GLN A N 1
ATOM 1460 C CA . GLN A 1 195 ? 14.505 0.245 76.878 1.00 58.62 195 GLN A CA 1
ATOM 1461 C C . GLN A 1 195 ? 16.038 0.165 76.846 1.00 58.62 195 GLN A C 1
ATOM 1463 O O . GLN A 1 195 ? 16.607 -0.359 75.889 1.00 58.62 195 GLN A O 1
ATOM 1468 N N . PRO A 1 196 ? 16.741 0.709 77.855 1.00 56.56 196 PRO A N 1
ATOM 1469 C CA . PRO A 1 196 ? 18.188 0.556 77.939 1.00 56.56 196 PRO A CA 1
ATOM 1470 C C . PRO A 1 196 ? 18.537 -0.910 78.244 1.00 56.56 196 PRO A C 1
ATOM 1472 O O . PRO A 1 196 ? 18.003 -1.483 79.193 1.00 56.56 196 PRO A O 1
ATOM 1475 N N . MET A 1 197 ? 19.431 -1.503 77.448 1.00 51.94 197 MET A N 1
ATOM 1476 C CA . MET A 1 197 ? 19.916 -2.880 77.627 1.00 51.94 197 MET A CA 1
ATOM 1477 C C . MET A 1 197 ? 20.631 -3.045 78.980 1.00 51.94 197 MET A C 1
ATOM 1479 O O . MET A 1 197 ? 21.542 -2.276 79.299 1.00 51.94 197 MET A O 1
ATOM 1483 N N . SER A 1 198 ? 20.239 -4.045 79.779 1.00 59.59 198 SER A N 1
ATOM 1484 C CA . SER A 1 198 ? 20.989 -4.481 80.966 1.00 59.59 198 SER A CA 1
ATOM 1485 C C . SER A 1 198 ? 22.137 -5.408 80.560 1.00 59.59 198 SER A C 1
ATOM 1487 O O . SER A 1 198 ? 21.975 -6.233 79.673 1.00 59.59 198 SER A O 1
ATOM 1489 N N . HIS A 1 199 ? 23.291 -5.284 81.215 1.00 54.81 199 HIS A N 1
ATOM 1490 C CA . HIS A 1 199 ? 24.569 -5.899 80.819 1.00 54.81 199 HIS A CA 1
ATOM 1491 C C . HIS A 1 199 ? 24.671 -7.430 81.076 1.00 54.81 199 HIS A C 1
ATOM 1493 O O . HIS A 1 199 ? 25.768 -7.976 81.070 1.00 54.81 199 HIS A O 1
ATOM 1499 N N . ASP A 1 200 ? 23.569 -8.145 81.291 1.00 52.28 200 ASP A N 1
ATOM 1500 C CA . ASP A 1 200 ? 23.593 -9.588 81.569 1.00 52.28 200 ASP A CA 1
ATOM 1501 C C . ASP A 1 200 ? 22.557 -10.325 80.700 1.00 52.28 200 ASP A C 1
ATOM 1503 O O . ASP A 1 200 ? 21.426 -10.526 81.135 1.00 52.28 200 ASP A O 1
ATOM 1507 N N . ASP A 1 201 ? 22.959 -10.681 79.474 1.00 41.69 201 ASP A N 1
ATOM 1508 C CA . ASP A 1 201 ? 22.521 -11.849 78.681 1.00 41.69 201 ASP A CA 1
ATOM 1509 C C . ASP A 1 201 ? 23.570 -12.157 77.589 1.00 41.69 201 ASP A C 1
ATOM 1511 O O . ASP A 1 201 ? 24.052 -11.203 76.929 1.00 41.69 201 ASP A O 1
#